Protein AF-A0A9D6QKU5-F1 (afdb_monomer_lite)

Radius of gyration: 29.37 Å; chains: 1; bounding box: 68×43×79 Å

Secondary structure (DSSP, 8-state):
-TTSGGGTTTTTSS---S------EEEEEEEEEEEEPPS--TTTT--EEEEEEEE-HHHHHHTT--HHHHHHHHPPTTSEE-SSS-SEEEEEEE---EEEEEEEEEEEEEEEETTEEEEEEEEEEEEEEE--EEEEEEETTT--EEEEEEES-TTS-EEEE---BSSHHHHHHTTSS-HHHHHHHHHHHHHHHHHHHHHHHHHHHS-EEEEEEEEEEEE-TTT-GGGHHHHHHHHHHHHHHHH--TTS-HHHHHHHHHHHHHHHHHHTT--

Sequence (271 aa):
MKKIIYCLAIVGLSFGKGYSQKIDLDKETWTHSYVSIPKSKDLSSLKTYSITMFANTDNLNRIGLSSDKIEAAFKLDGFVYSAGMADILIEVTIENLRKISEEVRTQESTVYEGGKNVTKKIYIPATSYAIPSTIKITKALTKEVIVNSKIGGDQNPVVIGSGEFSTYDAASAQFKGSSDKRLESFKEKYFTMLTNELNGFKEKYDFTITKESDIFWHVDLKKSPEFAEFNEKLTAAKEIFANQKASDDVKSTREKLAPTMQYLRENADKQ

Foldseek 3Di:
DVPPVVVVPPQQDDDDPDDPDPFDKDKDKAKFKAWDAFQDCPCVVFAEEEEDEAEDPVQCVLLVHDPVNVCVLLDFARHHYDNPDGQKYKYKYKAHKDWDDWDWDWDWDFDDDPNDTDTAIKIWTKTWMAIWMWIWMAGPPVRDTPDTDIPRHPVHTDMDTDDIDRDPVVNVCVVPPCPVVSSNVRSVVVVVVVSVSVVVVNNRHGTDIDMDMDIDIDTDCVSPVVCVVVNVLVVQLSVLRVPDDNPDDVVVSCVSNVVSVVVCVVCSVVD

pLDDT: mean 82.52, std 15.34, range [25.33, 96.5]

Structure (mmCIF, N/CA/C/O backbone):
data_AF-A0A9D6QKU5-F1
#
_entry.id   AF-A0A9D6QKU5-F1
#
loop_
_atom_site.group_PDB
_atom_site.id
_atom_site.type_symbol
_atom_site.label_atom_id
_atom_site.label_alt_id
_atom_site.label_comp_id
_atom_site.label_asym_id
_atom_site.label_entity_id
_atom_site.label_seq_id
_atom_site.pdbx_PDB_ins_code
_atom_site.Cartn_x
_atom_site.Cartn_y
_atom_site.Cartn_z
_atom_site.occupancy
_atom_site.B_iso_or_equiv
_atom_site.auth_seq_id
_atom_site.auth_comp_id
_atom_site.auth_asym_id
_atom_site.auth_atom_id
_atom_site.pdbx_PDB_model_num
ATOM 1 N N . MET A 1 1 ? -13.105 12.587 19.486 1.00 35.25 1 MET A N 1
ATOM 2 C CA . MET A 1 1 ? -13.118 12.634 20.965 1.00 35.25 1 MET A CA 1
ATOM 3 C C . MET A 1 1 ? -11.717 12.949 21.505 1.00 35.25 1 MET A C 1
ATOM 5 O O . MET A 1 1 ? -11.207 12.236 22.349 1.00 35.25 1 MET A O 1
ATOM 9 N N . LYS A 1 2 ? -11.085 14.037 21.037 1.00 25.33 2 LYS A N 1
ATOM 10 C CA . LYS A 1 2 ? -9.693 14.402 21.383 1.00 25.33 2 LYS A CA 1
ATOM 11 C C . LYS A 1 2 ? -9.544 15.165 22.715 1.00 25.33 2 LYS A C 1
ATOM 13 O O . LYS A 1 2 ? -8.513 15.773 22.953 1.00 25.33 2 LYS A O 1
ATOM 18 N N . LYS A 1 3 ? -10.581 15.213 23.559 1.00 29.27 3 LYS A N 1
ATOM 19 C CA . LYS A 1 3 ? -10.608 16.128 24.718 1.00 29.27 3 LYS A CA 1
ATOM 20 C C . LYS A 1 3 ? -11.119 15.538 26.035 1.00 29.27 3 LYS A C 1
ATOM 22 O O . LYS A 1 3 ? -11.197 16.275 27.002 1.00 29.27 3 LYS A O 1
ATOM 27 N N . ILE A 1 4 ? -11.448 14.243 26.102 1.00 35.56 4 ILE A N 1
ATOM 28 C CA . ILE A 1 4 ? -11.956 13.656 27.361 1.00 35.56 4 ILE A CA 1
ATOM 29 C C . ILE A 1 4 ? -10.818 13.102 28.238 1.00 35.56 4 ILE A C 1
ATOM 31 O O . ILE A 1 4 ? -10.948 13.102 29.455 1.00 35.56 4 ILE A O 1
ATOM 35 N N . ILE A 1 5 ? -9.669 12.730 27.660 1.00 39.47 5 ILE A N 1
ATOM 36 C CA . ILE A 1 5 ? -8.518 12.218 28.432 1.00 39.47 5 ILE A CA 1
ATOM 37 C C . ILE A 1 5 ? -7.718 13.361 29.090 1.00 39.47 5 ILE A C 1
ATOM 39 O O . ILE A 1 5 ? -7.219 13.208 30.199 1.00 39.47 5 ILE A O 1
ATOM 43 N N . TYR A 1 6 ? -7.704 14.557 28.490 1.00 31.98 6 TYR A N 1
ATOM 44 C CA . TYR A 1 6 ? -6.972 15.718 29.021 1.00 31.98 6 TYR A CA 1
ATOM 45 C C . TYR A 1 6 ? -7.521 16.295 30.338 1.00 31.98 6 TYR A C 1
ATOM 47 O O . TYR A 1 6 ? -6.838 17.086 30.982 1.00 31.98 6 TYR A O 1
ATOM 55 N N . CYS A 1 7 ? -8.723 15.908 30.773 1.00 31.56 7 CYS A N 1
ATOM 56 C CA . CYS A 1 7 ? -9.284 16.397 32.036 1.00 31.56 7 CYS A CA 1
ATOM 57 C C . CYS A 1 7 ? -8.850 15.583 33.266 1.00 31.56 7 CYS A C 1
ATOM 59 O O . CYS A 1 7 ? -9.074 16.042 34.381 1.00 31.56 7 CYS A O 1
ATOM 61 N N . LEU A 1 8 ? -8.210 14.420 33.097 1.00 37.19 8 LEU A N 1
ATOM 62 C CA . LEU A 1 8 ? -7.811 13.556 34.219 1.00 37.19 8 LEU A CA 1
ATOM 63 C C . LEU A 1 8 ? -6.463 13.933 34.858 1.00 37.19 8 LEU A C 1
ATOM 65 O O . LEU A 1 8 ? -6.165 13.447 35.941 1.00 37.19 8 LEU A O 1
ATOM 69 N N . ALA A 1 9 ? -5.681 14.828 34.244 1.00 39.69 9 ALA A N 1
ATOM 70 C CA . ALA A 1 9 ? -4.350 15.203 34.739 1.00 39.69 9 ALA A CA 1
ATOM 71 C C . ALA A 1 9 ? -4.254 16.613 35.362 1.00 39.69 9 ALA A C 1
ATOM 73 O O . ALA A 1 9 ? -3.185 16.974 35.840 1.00 39.69 9 ALA A O 1
ATOM 74 N N . ILE A 1 10 ? -5.316 17.437 35.341 1.00 37.50 10 ILE A N 1
ATOM 75 C CA . ILE A 1 10 ? -5.204 18.869 35.718 1.00 37.50 10 ILE A CA 1
ATOM 76 C C . ILE A 1 10 ? -6.260 19.356 36.736 1.00 37.50 10 ILE A C 1
ATOM 78 O O . ILE A 1 10 ? -6.093 20.426 37.309 1.00 37.50 10 ILE A O 1
ATOM 82 N N . VAL A 1 11 ? -7.318 18.601 37.052 1.00 38.66 11 VAL A N 1
ATOM 83 C CA . VAL A 1 11 ? -8.439 19.155 37.856 1.00 38.66 11 VAL A CA 1
ATOM 84 C C . VAL A 1 11 ? -8.263 19.038 39.386 1.00 38.66 11 VAL A C 1
ATOM 86 O O . VAL A 1 11 ? -9.053 19.606 40.124 1.00 38.66 11 VAL A O 1
ATOM 89 N N . GLY A 1 12 ? -7.209 18.397 39.899 1.00 42.69 12 GLY A N 1
ATOM 90 C CA . GLY A 1 12 ? -7.068 18.136 41.344 1.00 42.69 12 GLY A CA 1
ATOM 91 C C . GLY A 1 12 ? -6.100 19.022 42.138 1.00 42.69 12 GLY A C 1
ATOM 92 O O . GLY A 1 12 ? -5.708 18.613 43.219 1.00 42.69 12 GLY A O 1
ATOM 93 N N . LEU A 1 13 ? -5.616 20.160 41.623 1.00 43.25 13 LEU A N 1
ATOM 94 C CA . LEU A 1 13 ? -4.546 20.918 42.308 1.00 43.25 13 LEU A CA 1
ATOM 95 C C . LEU A 1 13 ? -4.794 22.423 42.375 1.00 43.25 13 LEU A C 1
ATOM 97 O O . LEU A 1 13 ? -3.900 23.243 42.157 1.00 43.25 13 LEU A O 1
ATOM 101 N N . SER A 1 14 ? -6.018 22.832 42.678 1.00 41.81 14 SER A N 1
ATOM 102 C CA . SER A 1 14 ? -6.256 24.219 43.055 1.00 41.81 14 SER A CA 1
ATOM 103 C C . SER A 1 14 ? -7.318 24.291 44.140 1.00 41.81 14 SER A C 1
ATOM 105 O O . SER A 1 14 ? -8.466 23.946 43.897 1.00 41.81 14 SER A O 1
ATOM 107 N N . PHE A 1 15 ? -6.898 24.839 45.284 1.00 47.31 15 PHE A N 1
ATOM 108 C CA . PHE A 1 15 ? -7.699 25.418 46.369 1.00 47.31 15 PHE A CA 1
ATOM 109 C C . PHE A 1 15 ? -7.944 24.572 47.629 1.00 47.31 15 PHE A C 1
ATOM 111 O O . PHE A 1 15 ? -9.055 24.153 47.917 1.00 47.31 15 PHE A O 1
ATOM 118 N N . GLY A 1 16 ? -6.929 24.566 48.498 1.00 36.22 16 GLY A N 1
ATOM 119 C CA . GLY A 1 16 ? -7.089 24.458 49.948 1.00 36.22 16 GLY A CA 1
ATOM 120 C C . GLY A 1 16 ? -5.926 25.158 50.655 1.00 36.22 16 GLY A C 1
ATOM 121 O O . GLY A 1 16 ? -4.770 24.801 50.451 1.00 36.22 16 GLY A O 1
ATOM 122 N N . LYS A 1 17 ? -6.187 26.196 51.464 1.00 39.84 17 LYS A N 1
ATOM 123 C CA . LYS A 1 17 ? -5.175 26.757 52.380 1.00 39.84 17 LYS A CA 1
ATOM 124 C C . LYS A 1 17 ? -4.963 25.762 53.528 1.00 39.84 17 LYS A C 1
ATOM 126 O O . LYS A 1 17 ? -5.548 25.913 54.593 1.00 39.84 17 LYS A O 1
ATOM 131 N N . GLY A 1 18 ? -4.142 24.749 53.298 1.00 39.50 18 GLY A N 1
ATOM 132 C CA . GLY A 1 18 ? -3.707 23.768 54.286 1.00 39.50 18 GLY A CA 1
ATOM 133 C C . GLY A 1 18 ? -2.242 23.443 54.033 1.00 39.50 18 GLY A C 1
ATOM 134 O O . GLY A 1 18 ? -1.793 23.521 52.896 1.00 39.50 18 GLY A O 1
ATOM 135 N N . TYR A 1 19 ? -1.485 23.205 55.103 1.00 39.59 19 TYR A N 1
ATOM 136 C CA . TYR A 1 19 ? -0.057 22.874 55.131 1.00 39.59 19 TYR A CA 1
ATOM 137 C C . TYR A 1 19 ? 0.514 22.370 53.796 1.00 39.59 19 TYR A C 1
ATOM 139 O O . TYR A 1 19 ? 0.213 21.263 53.366 1.00 39.59 19 TYR A O 1
ATOM 147 N N . SER A 1 20 ? 1.384 23.176 53.177 1.00 40.56 20 SER A N 1
ATOM 148 C CA . SER A 1 20 ? 2.178 22.788 52.007 1.00 40.56 20 SER A CA 1
ATOM 149 C C . SER A 1 20 ? 3.191 21.712 52.411 1.00 40.56 20 SER A C 1
ATOM 151 O O . SER A 1 20 ? 4.385 21.986 52.554 1.00 40.56 20 SER A O 1
ATOM 153 N N . GLN A 1 21 ? 2.728 20.483 52.625 1.00 54.59 21 GLN A N 1
ATOM 154 C CA . GLN A 1 21 ? 3.601 19.323 52.600 1.00 54.59 21 GLN A CA 1
ATOM 155 C C . GLN A 1 21 ? 4.089 19.172 51.162 1.00 54.59 21 GLN A C 1
ATOM 157 O O . GLN A 1 21 ? 3.310 19.159 50.212 1.00 54.59 21 GLN A O 1
ATOM 162 N N . LYS A 1 22 ? 5.411 19.158 50.994 1.00 58.72 22 LYS A N 1
ATOM 163 C CA . LYS A 1 22 ? 6.056 18.966 49.700 1.00 58.72 22 LYS A CA 1
ATOM 164 C C . LYS A 1 22 ? 5.815 17.514 49.281 1.00 58.72 22 LYS A C 1
ATOM 166 O O . LYS A 1 22 ? 6.615 16.650 49.623 1.00 58.72 22 LYS A O 1
ATOM 171 N N . ILE A 1 23 ? 4.692 17.261 48.611 1.00 63.06 23 ILE A N 1
ATOM 172 C CA . ILE A 1 23 ? 4.384 15.959 48.021 1.00 63.06 23 ILE A CA 1
ATOM 173 C C . ILE A 1 23 ? 5.420 15.724 46.924 1.00 63.06 23 ILE A C 1
ATOM 175 O O . ILE A 1 23 ? 5.525 16.508 45.977 1.00 63.06 23 ILE A O 1
ATOM 179 N N . ASP A 1 24 ? 6.237 14.692 47.108 1.00 72.50 24 ASP A N 1
ATOM 180 C CA . ASP A 1 24 ? 7.197 14.261 46.100 1.00 72.50 24 ASP A CA 1
ATOM 181 C C . ASP A 1 24 ? 6.467 13.362 45.104 1.00 72.50 24 ASP A C 1
ATOM 183 O O . ASP A 1 24 ? 5.716 12.466 45.503 1.00 72.50 24 ASP A O 1
ATOM 187 N N . LEU A 1 25 ? 6.642 13.653 43.817 1.00 76.38 25 LEU A N 1
ATOM 188 C CA . LEU A 1 25 ? 5.961 12.951 42.739 1.00 76.38 25 LEU A CA 1
ATOM 189 C C . LEU A 1 25 ? 6.986 12.212 41.890 1.00 76.38 25 LEU A C 1
ATOM 19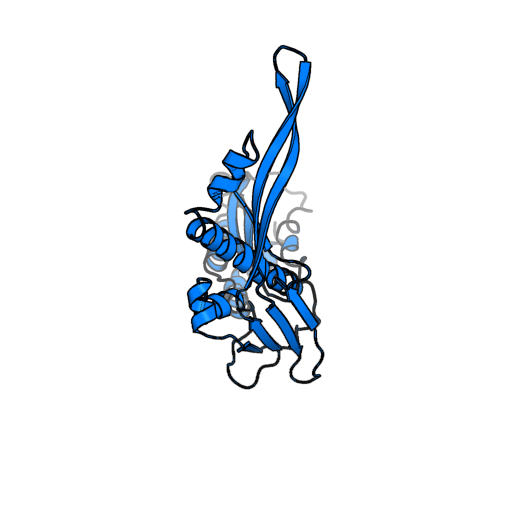1 O O . LEU A 1 25 ? 7.836 12.832 41.244 1.00 76.38 25 LEU A O 1
ATOM 195 N N . ASP A 1 26 ? 6.844 10.896 41.830 1.00 78.12 26 ASP A N 1
ATOM 196 C CA . ASP A 1 26 ? 7.663 10.051 40.977 1.00 78.12 26 ASP A CA 1
ATOM 197 C C . ASP A 1 26 ? 7.045 9.950 39.582 1.00 78.12 26 ASP A C 1
ATOM 199 O O . ASP A 1 26 ? 5.854 9.670 39.411 1.00 78.12 26 ASP A O 1
ATOM 203 N N . LYS A 1 27 ? 7.874 10.189 38.561 1.00 78.75 27 LYS A N 1
ATOM 204 C CA . LYS A 1 27 ? 7.482 10.038 37.156 1.00 78.75 27 LYS A CA 1
ATOM 205 C C . LYS A 1 27 ? 7.535 8.575 36.761 1.00 78.75 27 LYS A C 1
ATOM 207 O O . LYS A 1 27 ? 8.589 7.949 36.835 1.00 78.75 27 LYS A O 1
ATOM 212 N N . GLU A 1 28 ? 6.450 8.084 36.187 1.00 77.50 28 GLU A N 1
ATOM 213 C CA . GLU A 1 28 ? 6.405 6.772 35.560 1.00 77.50 28 GLU A CA 1
ATOM 214 C C . GLU A 1 28 ? 5.827 6.894 34.149 1.00 77.50 28 GLU A C 1
ATOM 216 O O . GLU A 1 28 ? 4.808 7.550 33.934 1.00 77.50 28 GLU A O 1
ATOM 221 N N . THR A 1 29 ? 6.476 6.270 33.166 1.00 78.44 29 THR A N 1
ATOM 222 C CA . THR A 1 29 ? 5.977 6.265 31.783 1.00 78.44 29 THR A CA 1
ATOM 223 C C . THR A 1 29 ? 5.024 5.096 31.582 1.00 78.44 29 THR A C 1
ATOM 225 O O . THR A 1 29 ? 5.329 3.969 31.961 1.00 78.44 29 THR A O 1
ATOM 228 N N . TRP A 1 30 ? 3.893 5.348 30.937 1.00 77.88 30 TRP A N 1
ATOM 229 C CA . TRP A 1 30 ? 2.890 4.347 30.618 1.00 77.88 30 TRP A CA 1
ATOM 230 C C . TRP A 1 30 ? 2.557 4.390 29.130 1.00 77.88 30 TRP A C 1
ATOM 232 O O . TRP A 1 30 ? 2.239 5.444 28.589 1.00 77.88 30 TRP A O 1
ATOM 242 N N . THR A 1 31 ? 2.627 3.239 28.462 1.00 78.94 31 THR A N 1
ATOM 243 C CA . THR A 1 31 ? 2.311 3.121 27.032 1.00 78.94 31 THR A CA 1
ATOM 244 C C . THR A 1 31 ? 0.954 2.471 26.845 1.00 78.94 31 THR A C 1
ATOM 246 O O . THR A 1 31 ? 0.686 1.413 27.412 1.00 78.94 31 THR A O 1
ATOM 249 N N . HIS A 1 32 ? 0.119 3.077 26.010 1.00 73.75 32 HIS A N 1
ATOM 250 C CA . HIS A 1 32 ? -1.243 2.638 25.756 1.00 73.75 32 HIS A CA 1
ATOM 251 C C . HIS A 1 32 ? -1.569 2.646 24.269 1.00 73.75 32 HIS A C 1
ATOM 253 O O . HIS A 1 32 ? -0.870 3.262 23.466 1.00 73.75 32 HIS A O 1
ATOM 259 N N . SER A 1 33 ? -2.607 1.900 23.887 1.00 75.00 33 SER A N 1
ATOM 260 C CA . SER A 1 33 ? -3.072 1.818 22.501 1.00 75.00 33 SER A CA 1
ATOM 261 C C . SER A 1 33 ? -4.542 2.207 22.413 1.00 75.00 33 SER A C 1
ATOM 263 O O . SER A 1 33 ? -5.351 1.728 23.203 1.00 75.00 33 SER A O 1
ATOM 265 N N . TYR A 1 34 ? -4.903 3.031 21.436 1.00 75.00 34 TYR A N 1
ATOM 266 C CA . TYR A 1 34 ? -6.290 3.408 21.176 1.00 75.00 34 TYR A CA 1
ATOM 267 C C . TYR A 1 34 ? -6.586 3.424 19.677 1.00 75.00 34 TYR A C 1
ATOM 269 O O . TYR A 1 34 ? -5.681 3.480 18.848 1.00 75.00 34 TYR A O 1
ATOM 277 N N . VAL A 1 35 ? -7.870 3.372 19.320 1.00 78.75 35 VAL A N 1
ATOM 278 C CA . VAL A 1 35 ? -8.310 3.514 17.928 1.00 78.75 35 VAL A CA 1
ATOM 279 C C . VAL A 1 35 ? -8.549 4.987 17.626 1.00 78.75 35 VAL A C 1
ATOM 281 O O . VAL A 1 35 ? -9.450 5.616 18.188 1.00 78.75 35 VAL A O 1
ATOM 284 N N . SER A 1 36 ? -7.751 5.546 16.725 1.00 77.94 36 SER A N 1
ATOM 285 C CA . SER A 1 36 ? -8.027 6.837 16.120 1.00 77.94 36 SER A CA 1
ATOM 286 C C . SER A 1 36 ? -9.181 6.698 15.134 1.00 77.94 36 SER A C 1
ATOM 288 O O . SER A 1 36 ? -9.205 5.822 14.271 1.00 77.94 36 SER A O 1
ATOM 290 N N . ILE A 1 37 ? -10.140 7.611 15.258 1.00 79.88 37 ILE A N 1
ATOM 291 C CA . ILE A 1 37 ? -11.240 7.723 14.306 1.00 79.88 37 ILE A CA 1
ATOM 292 C C . ILE A 1 37 ? -10.736 8.273 12.962 1.00 79.88 37 ILE A C 1
ATOM 294 O O . ILE A 1 37 ? -9.818 9.103 12.957 1.00 79.88 37 ILE A O 1
ATOM 298 N N . PRO A 1 38 ? -11.370 7.880 11.848 1.00 85.50 38 PRO A N 1
ATOM 299 C CA . PRO A 1 38 ? -11.046 8.401 10.529 1.00 85.50 38 PRO A CA 1
ATOM 300 C C . PRO A 1 38 ? -11.094 9.933 10.458 1.00 85.50 38 PRO A C 1
ATOM 302 O O . PRO A 1 38 ? -11.904 10.581 11.135 1.00 85.50 38 PRO A O 1
ATOM 305 N N . LYS A 1 39 ? -10.248 10.529 9.605 1.00 86.75 39 LYS A N 1
ATOM 306 C CA . LYS A 1 39 ? -10.231 11.987 9.377 1.00 86.75 39 LYS A CA 1
ATOM 307 C C . LYS A 1 39 ? -11.543 12.469 8.751 1.00 86.75 39 LYS A C 1
ATOM 309 O O . LYS A 1 39 ? -11.993 13.570 9.065 1.00 86.75 39 LYS A O 1
ATOM 314 N N . SER A 1 40 ? -12.154 11.654 7.888 1.00 85.31 40 SER A N 1
ATOM 315 C CA . SER A 1 40 ? -13.475 11.915 7.314 1.00 85.31 40 SER A CA 1
ATOM 316 C C . SER A 1 40 ? -14.555 11.021 7.919 1.00 85.31 40 SER A C 1
ATOM 318 O O . SER A 1 40 ? -14.345 9.840 8.172 1.00 85.31 40 SER A O 1
ATOM 320 N N . LYS A 1 41 ? -15.755 11.582 8.090 1.00 84.06 41 LYS A N 1
ATOM 321 C CA . LYS A 1 41 ? -16.942 10.851 8.549 1.00 84.06 41 LYS A CA 1
ATOM 322 C C . LYS A 1 41 ? -17.797 10.294 7.411 1.00 84.06 41 LYS A C 1
ATOM 324 O O . LYS A 1 41 ? -18.788 9.628 7.700 1.00 84.06 41 LYS A O 1
ATOM 329 N N . ASP A 1 42 ? -17.430 10.524 6.152 1.00 84.81 42 ASP A N 1
ATOM 330 C CA . ASP A 1 42 ? -18.282 10.207 4.993 1.00 84.81 42 ASP A CA 1
ATOM 331 C C . ASP A 1 42 ? -18.626 8.713 4.880 1.00 84.81 42 ASP A C 1
ATOM 333 O O . ASP A 1 42 ? -19.652 8.363 4.301 1.00 84.81 42 ASP A O 1
ATOM 337 N N . LEU A 1 43 ? -17.780 7.837 5.440 1.00 86.31 43 LEU A N 1
ATOM 338 C CA . LEU A 1 43 ? -17.969 6.380 5.446 1.00 86.31 43 LEU A CA 1
ATOM 339 C C . LEU A 1 43 ? -18.356 5.824 6.823 1.00 86.31 43 LEU A C 1
ATOM 341 O O . LEU A 1 43 ? -18.453 4.616 6.985 1.00 86.31 43 LEU A O 1
ATOM 345 N N . SER A 1 44 ? -18.595 6.682 7.819 1.00 79.62 44 SER A N 1
ATOM 346 C CA . SER A 1 44 ? -18.805 6.254 9.214 1.00 79.62 44 SER A CA 1
ATOM 347 C C . SER A 1 44 ? -20.082 5.440 9.453 1.00 79.62 44 SER A C 1
ATOM 349 O O . SER A 1 44 ? -20.180 4.747 10.464 1.00 79.62 44 SER A O 1
ATOM 351 N N . SER A 1 45 ? -21.062 5.516 8.548 1.00 86.06 45 SER A N 1
ATOM 352 C CA . SER A 1 45 ? -22.275 4.690 8.582 1.00 86.06 45 SER A CA 1
ATOM 353 C C . SER A 1 45 ? -22.091 3.312 7.940 1.00 86.06 45 SER A C 1
ATOM 355 O O . SER A 1 45 ? -22.940 2.441 8.130 1.00 86.06 45 SER A O 1
ATOM 357 N N . LEU A 1 46 ? -21.007 3.118 7.187 1.00 90.94 46 LEU A N 1
ATOM 358 C CA . LEU A 1 46 ? -20.698 1.887 6.473 1.00 90.94 46 LEU A CA 1
ATOM 359 C C . LEU A 1 46 ? -19.877 0.974 7.383 1.00 90.94 46 LEU A C 1
ATOM 361 O O . LEU A 1 46 ? -19.058 1.445 8.169 1.00 90.94 46 LEU A O 1
ATOM 365 N N . LYS A 1 47 ? -20.103 -0.336 7.296 1.00 89.94 47 LYS A N 1
ATOM 366 C CA . LYS A 1 47 ? -19.489 -1.310 8.212 1.00 89.94 47 LYS A CA 1
ATOM 367 C C . LYS A 1 47 ? -18.702 -2.382 7.492 1.00 89.94 47 LYS A C 1
ATOM 369 O O . LYS A 1 47 ? -17.774 -2.941 8.068 1.00 89.94 47 LYS A O 1
ATOM 374 N N . THR A 1 48 ? -19.097 -2.697 6.267 1.00 94.38 48 THR A N 1
ATOM 375 C CA . THR A 1 48 ? -18.583 -3.850 5.536 1.00 94.38 48 THR A CA 1
ATOM 376 C C . THR A 1 48 ? -17.874 -3.441 4.258 1.00 94.38 48 THR A C 1
ATOM 378 O O . THR A 1 48 ? -18.244 -2.458 3.616 1.00 94.38 48 THR A O 1
ATOM 381 N N . TYR A 1 49 ? -16.864 -4.212 3.869 1.00 95.25 49 TYR A N 1
ATOM 382 C CA . TYR A 1 49 ? -16.187 -4.034 2.591 1.00 95.25 49 TYR A CA 1
ATOM 383 C C . TYR A 1 49 ? -15.934 -5.374 1.902 1.00 95.25 49 TYR A C 1
ATOM 385 O O . TYR A 1 49 ? -15.798 -6.405 2.562 1.00 95.25 49 TYR A O 1
ATOM 393 N N . SER A 1 50 ? -15.856 -5.342 0.577 1.00 95.69 50 SER A N 1
ATOM 394 C CA . SER A 1 50 ? -15.445 -6.470 -0.252 1.00 95.69 50 SER A CA 1
ATOM 395 C C . SER A 1 50 ? -14.312 -6.050 -1.181 1.00 95.69 50 SER A C 1
ATOM 397 O O . SER A 1 50 ? -14.180 -4.875 -1.535 1.00 95.69 50 SER A O 1
ATOM 399 N N . ILE A 1 51 ? -13.485 -7.018 -1.570 1.00 94.81 51 ILE A N 1
ATOM 400 C CA . ILE A 1 51 ? -12.413 -6.828 -2.547 1.00 94.81 51 ILE A CA 1
ATOM 401 C C . ILE A 1 51 ? -12.706 -7.751 -3.721 1.00 94.81 51 ILE A C 1
ATOM 403 O O . ILE A 1 51 ? -12.912 -8.947 -3.539 1.00 94.81 51 ILE A O 1
ATOM 407 N N . THR A 1 52 ? -12.735 -7.191 -4.924 1.00 93.75 52 THR A N 1
ATOM 408 C CA . THR A 1 52 ? -12.819 -7.935 -6.180 1.00 93.75 52 THR A CA 1
ATOM 409 C C . THR A 1 52 ? -11.583 -7.629 -7.003 1.00 93.75 52 THR A C 1
ATOM 411 O O . THR A 1 52 ? -11.276 -6.465 -7.268 1.00 93.75 52 THR A O 1
ATOM 414 N N . MET A 1 53 ? -10.872 -8.674 -7.413 1.00 92.94 53 MET A N 1
ATOM 415 C CA . MET A 1 53 ? -9.663 -8.544 -8.212 1.00 92.94 53 MET A CA 1
ATOM 416 C C . MET A 1 53 ? -9.894 -9.046 -9.637 1.00 92.94 53 MET A C 1
ATOM 418 O O . MET A 1 53 ? -10.349 -10.168 -9.847 1.00 92.94 53 MET A O 1
ATOM 422 N N . PHE A 1 54 ? -9.515 -8.225 -10.611 1.00 94.31 54 PHE A N 1
ATOM 423 C CA . PHE A 1 54 ? -9.519 -8.551 -12.031 1.00 94.31 54 PHE A CA 1
ATOM 424 C C . PHE A 1 54 ? -8.077 -8.586 -12.529 1.00 94.31 54 PHE A C 1
ATOM 426 O O . PHE A 1 54 ? -7.487 -7.553 -12.841 1.00 94.31 54 PHE A O 1
ATOM 433 N N . ALA A 1 55 ? -7.490 -9.778 -12.567 1.00 92.88 55 ALA A N 1
ATOM 434 C CA . ALA A 1 55 ? -6.114 -9.968 -13.001 1.00 92.88 55 ALA A CA 1
ATOM 435 C C . ALA A 1 55 ? -5.917 -11.356 -13.617 1.00 92.88 55 ALA A C 1
ATOM 437 O O . ALA A 1 55 ? -6.563 -12.326 -13.222 1.00 92.88 55 ALA A O 1
ATOM 438 N N . ASN A 1 56 ? -4.993 -11.456 -14.570 1.00 92.50 56 ASN A N 1
ATOM 439 C CA . ASN A 1 56 ? -4.540 -12.743 -15.087 1.00 92.50 56 ASN A CA 1
ATOM 440 C C . ASN A 1 56 ? -3.555 -13.389 -14.089 1.00 92.50 56 ASN A C 1
ATOM 442 O O . ASN A 1 56 ? -2.561 -12.766 -13.714 1.00 92.50 56 ASN A O 1
ATOM 446 N N . THR A 1 57 ? -3.813 -14.632 -13.671 1.00 88.88 57 THR A N 1
ATOM 447 C CA . THR A 1 57 ? -3.003 -15.339 -12.661 1.00 88.88 57 THR A CA 1
ATOM 448 C C . THR A 1 57 ? -1.546 -15.531 -13.086 1.00 88.88 57 THR A C 1
ATOM 450 O O . THR A 1 57 ? -0.645 -15.314 -12.277 1.00 88.88 57 THR A O 1
ATOM 453 N N . ASP A 1 58 ? -1.284 -15.861 -14.353 1.00 89.25 58 ASP A N 1
ATOM 454 C CA . ASP A 1 58 ? 0.088 -16.008 -14.858 1.00 89.25 58 ASP A CA 1
ATOM 455 C C . ASP A 1 58 ? 0.836 -14.676 -14.803 1.00 89.25 58 ASP A C 1
ATOM 457 O O . ASP A 1 58 ? 2.012 -14.621 -14.441 1.00 89.25 58 ASP A O 1
ATOM 461 N N . ASN A 1 59 ? 0.145 -13.579 -15.112 1.00 89.31 59 ASN A N 1
ATOM 462 C CA . ASN A 1 59 ? 0.705 -12.245 -14.984 1.00 89.31 59 ASN A CA 1
ATOM 463 C C . ASN A 1 59 ? 1.026 -11.894 -13.526 1.00 89.31 59 ASN A C 1
ATOM 465 O O . ASN A 1 59 ? 2.130 -11.422 -13.271 1.00 89.31 59 ASN A O 1
ATOM 469 N N . LEU A 1 60 ? 0.121 -12.176 -12.579 1.00 89.62 60 LEU A N 1
ATOM 470 C CA . LEU A 1 60 ? 0.365 -11.973 -11.144 1.00 89.62 60 LEU A CA 1
ATOM 471 C C . LEU A 1 60 ? 1.617 -12.726 -10.674 1.00 89.62 60 LEU A C 1
ATOM 473 O O . LEU A 1 60 ? 2.506 -12.129 -10.062 1.00 89.62 60 LEU A O 1
ATOM 477 N N . ASN A 1 61 ? 1.741 -13.999 -11.057 1.00 88.56 61 ASN A N 1
ATOM 478 C CA . ASN A 1 61 ? 2.908 -14.820 -10.743 1.00 88.56 61 ASN A CA 1
ATOM 479 C C . ASN A 1 61 ? 4.197 -14.215 -11.323 1.00 88.56 61 ASN A C 1
ATOM 481 O O . ASN A 1 61 ? 5.204 -14.097 -10.621 1.00 88.56 61 ASN A O 1
ATOM 485 N N . ARG A 1 62 ? 4.164 -13.753 -12.582 1.00 86.94 62 ARG A N 1
ATOM 486 C CA . ARG A 1 62 ? 5.313 -13.099 -13.236 1.00 86.94 62 ARG A CA 1
ATOM 487 C C . ARG A 1 62 ? 5.772 -11.840 -12.512 1.00 86.94 62 ARG A C 1
ATOM 489 O O . ARG A 1 62 ? 6.966 -11.549 -12.540 1.00 86.94 62 ARG A O 1
ATOM 496 N N . ILE A 1 63 ? 4.862 -11.111 -11.867 1.00 89.25 63 ILE A N 1
ATOM 497 C CA . ILE A 1 63 ? 5.152 -9.863 -11.145 1.00 89.25 63 ILE A CA 1
ATOM 498 C C . ILE A 1 63 ? 5.295 -10.071 -9.629 1.00 89.25 63 ILE A C 1
ATOM 500 O O . ILE A 1 63 ? 5.386 -9.101 -8.882 1.00 89.25 63 ILE A O 1
ATOM 504 N N . GLY A 1 64 ? 5.357 -11.324 -9.161 1.00 87.25 64 GLY A N 1
ATOM 505 C CA . GLY A 1 64 ? 5.558 -11.646 -7.743 1.00 87.25 64 GLY A CA 1
ATOM 506 C C . GLY A 1 64 ? 4.407 -11.193 -6.838 1.00 87.25 64 GLY A C 1
ATOM 507 O O . GLY A 1 64 ? 4.629 -10.839 -5.672 1.00 87.25 64 GLY A O 1
ATOM 508 N N . LEU A 1 65 ? 3.188 -11.159 -7.380 1.00 89.50 65 LEU A N 1
ATOM 509 C CA . LEU A 1 65 ? 1.963 -10.888 -6.639 1.00 89.50 65 LEU A CA 1
ATOM 510 C C . LEU A 1 65 ? 1.105 -12.151 -6.551 1.00 89.50 65 LEU A C 1
ATOM 512 O O . LEU A 1 65 ? 1.102 -12.988 -7.446 1.00 89.50 65 LEU A O 1
ATOM 516 N N . SER A 1 66 ? 0.356 -12.257 -5.461 1.00 89.19 66 SER A N 1
ATOM 517 C CA . SER A 1 66 ? -0.703 -13.245 -5.264 1.00 89.19 66 SER A CA 1
ATOM 518 C C . SER A 1 66 ? -1.984 -12.520 -4.862 1.00 89.19 66 SER A C 1
ATOM 520 O O . SER A 1 66 ? -1.915 -11.388 -4.368 1.00 89.19 66 SER A O 1
ATOM 522 N N . SER A 1 67 ? -3.137 -13.170 -5.044 1.00 85.88 67 SER A N 1
ATOM 523 C CA . SER A 1 67 ? -4.422 -12.656 -4.552 1.00 85.88 67 SER A CA 1
ATOM 524 C C . SER A 1 67 ? -4.329 -12.315 -3.066 1.00 85.88 67 SER A C 1
ATOM 526 O O . SER A 1 67 ? -4.603 -11.182 -2.695 1.00 85.88 67 SER A O 1
ATOM 528 N N . ASP A 1 68 ? -3.795 -13.223 -2.245 1.00 89.12 68 ASP A N 1
ATOM 529 C CA . ASP A 1 68 ? -3.653 -13.037 -0.796 1.00 89.12 68 ASP A CA 1
ATOM 530 C C . ASP A 1 68 ? -2.806 -11.813 -0.430 1.00 89.12 68 ASP A C 1
ATOM 532 O O . ASP A 1 68 ? -3.136 -11.067 0.490 1.00 89.12 68 ASP A O 1
ATOM 536 N N . LYS A 1 69 ? -1.705 -11.573 -1.157 1.00 90.38 69 LYS A N 1
ATOM 537 C CA . LYS A 1 69 ? -0.833 -10.414 -0.916 1.00 90.38 69 LYS A CA 1
ATOM 538 C C . LYS A 1 69 ? -1.555 -9.107 -1.236 1.00 90.38 69 LYS A C 1
ATOM 540 O O . LYS A 1 69 ? -1.360 -8.115 -0.534 1.00 90.38 69 LYS A O 1
ATOM 545 N N . ILE A 1 70 ? -2.374 -9.103 -2.286 1.00 87.38 70 ILE A N 1
ATOM 546 C CA . ILE A 1 70 ? -3.194 -7.951 -2.662 1.00 87.38 70 ILE A CA 1
ATOM 547 C C . ILE A 1 70 ? -4.322 -7.778 -1.643 1.00 87.38 70 ILE A C 1
ATOM 549 O O . ILE A 1 70 ? -4.458 -6.701 -1.084 1.00 87.38 70 ILE A O 1
ATOM 553 N N . GLU A 1 71 ? -5.070 -8.820 -1.303 1.00 89.69 71 GLU A N 1
ATOM 554 C CA . GLU A 1 71 ? -6.137 -8.745 -0.301 1.00 89.69 71 GLU A CA 1
ATOM 555 C C . GLU A 1 71 ? -5.625 -8.249 1.056 1.00 89.69 71 GLU A C 1
ATOM 557 O O . GLU A 1 71 ? -6.215 -7.344 1.649 1.00 89.69 71 GLU A O 1
ATOM 562 N N . ALA A 1 72 ? -4.474 -8.750 1.512 1.00 90.38 72 ALA A N 1
ATOM 563 C CA . ALA A 1 72 ? -3.832 -8.285 2.738 1.00 90.38 72 ALA A CA 1
ATOM 564 C C . ALA A 1 72 ? -3.447 -6.800 2.665 1.00 90.38 72 ALA A C 1
ATOM 566 O O . ALA A 1 72 ? -3.668 -6.055 3.621 1.00 90.38 72 ALA A O 1
ATOM 567 N N . ALA A 1 73 ? -2.907 -6.346 1.530 1.00 90.19 73 ALA A N 1
ATOM 568 C CA . ALA A 1 73 ? -2.588 -4.937 1.324 1.00 90.19 73 ALA A CA 1
ATOM 569 C C . ALA A 1 73 ? -3.849 -4.059 1.261 1.00 90.19 73 ALA A C 1
ATOM 571 O O . ALA A 1 73 ? -3.821 -2.910 1.711 1.00 90.19 73 ALA A O 1
ATOM 572 N N . PHE A 1 74 ? -4.957 -4.604 0.755 1.00 90.88 74 PHE A N 1
ATOM 573 C CA . PHE A 1 74 ? -6.213 -3.891 0.538 1.00 90.88 74 PHE A CA 1
ATOM 574 C C . PHE A 1 74 ? -7.213 -3.970 1.695 1.00 90.88 74 PHE A C 1
ATOM 576 O O . PHE A 1 74 ? -8.264 -3.332 1.649 1.00 90.88 74 PHE A O 1
ATOM 583 N N . LYS A 1 75 ? -6.855 -4.674 2.770 1.00 91.62 75 LYS A N 1
ATOM 584 C CA . LYS A 1 75 ? -7.618 -4.718 4.016 1.00 91.62 75 LYS A CA 1
ATOM 585 C C . LYS A 1 75 ? -7.866 -3.311 4.568 1.00 91.62 75 LYS A C 1
ATOM 587 O O . LYS A 1 75 ? -6.909 -2.560 4.758 1.00 91.62 75 LYS A O 1
ATOM 592 N N . LEU A 1 76 ? -9.127 -2.992 4.858 1.00 89.88 76 LEU A N 1
ATOM 593 C CA . LEU A 1 76 ? -9.520 -1.751 5.527 1.00 89.88 76 LEU A CA 1
ATOM 594 C C . LEU A 1 76 ? -9.680 -1.985 7.029 1.00 89.88 76 LEU A C 1
ATOM 596 O O . LEU A 1 76 ? -10.459 -2.848 7.449 1.00 89.88 76 LEU A O 1
ATOM 600 N N . ASP A 1 77 ? -8.956 -1.221 7.840 1.00 86.62 77 ASP A N 1
ATOM 601 C CA . ASP A 1 77 ? -9.045 -1.338 9.293 1.00 86.62 77 ASP A CA 1
ATOM 602 C C . ASP A 1 77 ? -10.297 -0.635 9.836 1.00 86.62 77 ASP A C 1
ATOM 604 O O . ASP A 1 77 ? -10.649 0.477 9.440 1.00 86.62 77 ASP A O 1
ATOM 608 N N . GLY A 1 78 ? -10.986 -1.312 10.761 1.00 82.12 78 GLY A N 1
ATOM 609 C CA . GLY A 1 78 ? -12.264 -0.876 11.337 1.00 82.12 78 GLY A CA 1
ATOM 610 C C . GLY A 1 78 ? -13.506 -1.209 10.504 1.00 82.12 78 GLY A C 1
ATOM 611 O O . GLY A 1 78 ? -14.619 -0.921 10.940 1.00 82.12 78 GLY A O 1
ATOM 612 N N . PHE A 1 79 ? -13.334 -1.880 9.363 1.00 88.69 79 PHE A N 1
ATOM 613 C CA . PHE A 1 79 ? -14.421 -2.454 8.573 1.00 88.69 79 PHE A CA 1
ATOM 614 C C . PHE A 1 79 ? -14.380 -3.987 8.621 1.00 88.69 79 PHE A C 1
ATOM 616 O O . PHE A 1 79 ? -13.328 -4.607 8.787 1.00 88.69 79 PHE A O 1
ATOM 623 N N . VAL A 1 80 ? -15.540 -4.618 8.459 1.00 90.69 80 VAL A N 1
ATOM 624 C CA . VAL A 1 80 ? -15.680 -6.077 8.416 1.00 90.69 80 VAL A CA 1
ATOM 625 C C . VAL A 1 80 ? -15.621 -6.546 6.966 1.00 90.69 80 VAL A C 1
ATOM 627 O O . VAL A 1 80 ? -16.405 -6.100 6.129 1.00 90.69 80 VAL A O 1
ATOM 630 N N . TYR A 1 81 ? -14.705 -7.462 6.663 1.00 93.25 81 TYR A N 1
ATOM 631 C CA . TYR A 1 81 ? -14.648 -8.077 5.340 1.00 93.25 81 TYR A CA 1
ATOM 632 C C . TYR A 1 81 ? -15.886 -8.954 5.103 1.00 93.25 81 TYR A C 1
ATOM 634 O O . TYR A 1 81 ? -16.241 -9.779 5.946 1.00 93.25 81 TYR A O 1
ATOM 642 N N . SER A 1 82 ? -16.529 -8.785 3.949 1.00 93.81 82 SER A N 1
ATOM 643 C CA . SER A 1 82 ? -17.672 -9.576 3.494 1.00 93.81 82 SER A CA 1
ATOM 644 C C . SER A 1 82 ? -17.499 -9.881 2.010 1.00 93.81 82 SER A C 1
ATOM 646 O O . SER A 1 82 ? -17.541 -8.976 1.184 1.00 93.81 82 SER A O 1
ATOM 648 N N . ALA A 1 83 ? -17.327 -11.155 1.654 1.00 85.00 83 ALA A N 1
ATOM 649 C CA . ALA A 1 83 ? -17.177 -11.575 0.256 1.00 85.00 83 ALA A CA 1
ATOM 650 C C . ALA A 1 83 ? -18.469 -11.409 -0.577 1.00 85.00 83 ALA A C 1
ATOM 652 O O . ALA A 1 83 ? -18.431 -11.492 -1.801 1.00 85.00 83 ALA A O 1
ATOM 653 N N . GLY A 1 84 ? -19.617 -11.203 0.081 1.00 80.06 84 GLY A N 1
ATOM 654 C CA . GLY A 1 84 ? -20.925 -11.048 -0.555 1.00 80.06 84 GLY A CA 1
ATOM 655 C C . GLY A 1 84 ? -21.367 -9.588 -0.639 1.00 80.06 84 GLY A C 1
ATOM 656 O O . GLY A 1 84 ? -20.699 -8.739 -1.225 1.00 80.06 84 GLY A O 1
ATOM 657 N N . MET A 1 85 ? -22.530 -9.288 -0.053 1.00 87.06 85 MET A N 1
ATOM 658 C CA . MET A 1 85 ? -23.000 -7.909 0.063 1.00 87.06 85 MET A CA 1
ATOM 659 C C . MET A 1 85 ? -22.115 -7.147 1.051 1.00 87.06 85 MET A C 1
ATOM 661 O O . MET A 1 85 ? -21.939 -7.569 2.197 1.00 87.06 85 MET A O 1
ATOM 665 N N . ALA A 1 86 ? -21.569 -6.031 0.582 1.00 95.69 86 ALA A N 1
ATOM 666 C CA . ALA A 1 86 ? -20.756 -5.120 1.363 1.00 95.69 86 ALA A CA 1
ATOM 667 C C . ALA A 1 86 ? -21.169 -3.673 1.083 1.00 95.69 86 ALA A C 1
ATOM 669 O O . ALA A 1 86 ? -21.689 -3.371 0.010 1.00 95.69 86 ALA A O 1
ATOM 670 N N . ASP A 1 87 ? -20.921 -2.781 2.035 1.00 96.00 87 ASP A N 1
ATOM 671 C CA . ASP A 1 87 ? -21.220 -1.353 1.916 1.00 96.00 87 ASP A CA 1
ATOM 672 C C . ASP A 1 87 ? -20.206 -0.624 1.023 1.00 96.00 87 ASP A C 1
ATOM 674 O O . ASP A 1 87 ? -20.546 0.340 0.330 1.00 96.00 87 ASP A O 1
ATOM 678 N N . ILE A 1 88 ? -18.957 -1.096 1.043 1.00 95.38 88 ILE A N 1
ATOM 679 C CA . ILE A 1 88 ? -17.827 -0.577 0.274 1.00 95.38 88 ILE A CA 1
ATOM 680 C C . ILE A 1 88 ? -17.338 -1.671 -0.676 1.00 95.38 88 ILE A C 1
ATOM 682 O O . ILE A 1 88 ? -17.023 -2.780 -0.253 1.00 95.38 88 ILE A O 1
ATOM 686 N N . LEU A 1 89 ? -17.247 -1.347 -1.962 1.00 95.62 89 LEU A N 1
ATOM 687 C CA . LEU A 1 89 ? -16.737 -2.244 -2.995 1.00 95.62 89 LEU A CA 1
ATOM 688 C C . LEU A 1 89 ? -15.370 -1.745 -3.447 1.00 95.62 89 LEU A C 1
ATOM 690 O O . LEU A 1 89 ? -15.268 -0.618 -3.938 1.00 95.62 89 LEU A O 1
ATOM 694 N N . ILE A 1 90 ? -14.345 -2.574 -3.284 1.00 95.31 90 ILE A N 1
ATOM 695 C CA . ILE A 1 90 ? -12.986 -2.308 -3.751 1.00 95.31 90 ILE A CA 1
ATOM 696 C C . ILE A 1 90 ? -12.736 -3.177 -4.982 1.00 95.31 90 ILE A C 1
ATOM 698 O O . ILE A 1 90 ? -12.657 -4.397 -4.885 1.00 95.31 90 ILE A O 1
ATOM 702 N N . GLU A 1 91 ? -12.605 -2.551 -6.143 1.00 95.38 91 GLU A N 1
ATOM 703 C CA . GLU A 1 91 ? -12.283 -3.214 -7.404 1.00 95.38 91 GLU A CA 1
ATOM 704 C C . GLU A 1 91 ? -10.822 -2.918 -7.756 1.00 95.38 91 GLU A C 1
ATOM 706 O O . GLU A 1 91 ? -10.435 -1.756 -7.910 1.00 95.38 91 GLU A O 1
ATOM 711 N N . VAL A 1 92 ? -10.009 -3.965 -7.888 1.00 95.44 92 VAL A N 1
ATOM 712 C CA . VAL A 1 92 ? -8.594 -3.863 -8.263 1.00 95.44 92 VAL A CA 1
ATOM 713 C C . VAL A 1 92 ? -8.403 -4.562 -9.599 1.00 95.44 92 VAL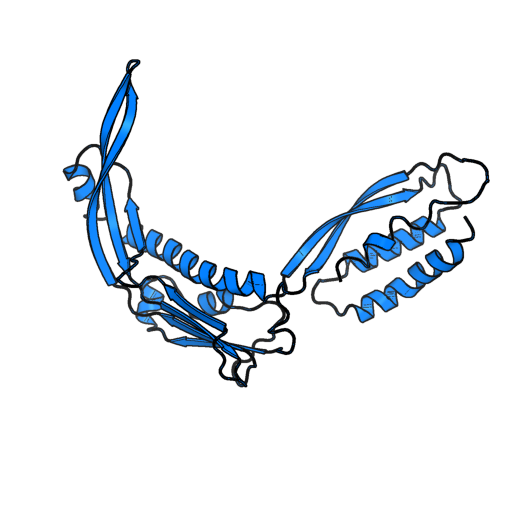 A C 1
ATOM 715 O O . VAL A 1 92 ? -8.480 -5.783 -9.687 1.00 95.44 92 VAL A O 1
ATOM 718 N N . THR A 1 93 ? -8.165 -3.791 -10.653 1.00 95.88 93 THR A N 1
ATOM 719 C CA . THR A 1 93 ? -7.843 -4.326 -11.981 1.00 95.88 93 THR A CA 1
ATOM 720 C C . THR A 1 93 ? -6.348 -4.215 -12.214 1.00 95.88 93 THR A C 1
ATOM 722 O O . THR A 1 93 ? -5.806 -3.123 -12.069 1.00 95.88 93 THR A O 1
ATOM 725 N N . ILE A 1 94 ? -5.697 -5.319 -12.577 1.00 95.00 94 ILE A N 1
ATOM 726 C CA . ILE A 1 94 ? -4.267 -5.375 -12.894 1.00 95.00 94 ILE A CA 1
ATOM 727 C C . ILE A 1 94 ? -4.110 -6.015 -14.270 1.00 95.00 94 ILE A C 1
ATOM 729 O O . ILE A 1 94 ? -4.368 -7.207 -14.452 1.00 95.00 94 ILE A O 1
ATOM 733 N N . GLU A 1 95 ? -3.682 -5.218 -15.244 1.00 95.00 95 GLU A N 1
ATOM 734 C CA . GLU A 1 95 ? -3.431 -5.684 -16.605 1.00 95.00 95 GLU A CA 1
ATOM 735 C C . GLU A 1 95 ? -2.052 -6.351 -16.744 1.00 95.00 95 GLU A C 1
ATOM 737 O O . GLU A 1 95 ? -1.299 -6.525 -15.785 1.00 95.00 95 GLU A O 1
ATOM 742 N N . ASN A 1 96 ? -1.709 -6.765 -17.964 1.00 94.06 96 ASN A N 1
ATOM 743 C CA . ASN A 1 96 ? -0.474 -7.491 -18.230 1.00 94.06 96 ASN A CA 1
ATOM 744 C C . ASN A 1 96 ? 0.772 -6.596 -18.170 1.00 94.06 96 ASN A C 1
ATOM 746 O O . ASN A 1 96 ? 0.785 -5.480 -18.695 1.00 94.06 96 ASN A O 1
ATOM 750 N N . LEU A 1 97 ? 1.856 -7.147 -17.616 1.00 93.38 97 LEU A N 1
ATOM 751 C CA . LEU A 1 97 ? 3.192 -6.565 -17.673 1.00 93.38 97 LEU A CA 1
ATOM 752 C C . LEU A 1 97 ? 3.671 -6.437 -19.116 1.00 93.38 97 LEU A C 1
ATOM 754 O O . LEU A 1 97 ? 3.760 -7.421 -19.857 1.00 93.38 97 LEU A O 1
ATOM 758 N N . ARG A 1 98 ? 4.084 -5.222 -19.468 1.00 92.81 98 ARG A N 1
ATOM 759 C CA . ARG A 1 98 ? 4.706 -4.882 -20.744 1.00 92.81 98 ARG A CA 1
ATOM 760 C C . ARG A 1 98 ? 6.030 -4.169 -20.505 1.00 92.81 98 ARG A C 1
ATOM 762 O O . ARG A 1 98 ? 6.119 -3.262 -19.680 1.00 92.81 98 ARG A O 1
ATOM 769 N N . LYS A 1 99 ? 7.066 -4.564 -21.246 1.00 93.06 99 LYS A N 1
ATOM 770 C CA . LYS A 1 99 ? 8.302 -3.782 -21.355 1.00 93.06 99 LYS A CA 1
ATOM 771 C C . LYS A 1 99 ? 8.075 -2.713 -22.419 1.00 93.06 99 LYS A C 1
ATOM 773 O O . LYS A 1 99 ? 7.761 -3.056 -23.554 1.00 93.06 99 LYS A O 1
ATOM 778 N N . ILE A 1 100 ? 8.207 -1.447 -22.041 1.00 94.88 100 ILE A N 1
ATOM 779 C CA . ILE A 1 100 ? 7.970 -0.302 -22.924 1.00 94.88 100 ILE A CA 1
ATOM 780 C C . ILE A 1 100 ? 9.249 0.078 -23.662 1.00 94.88 100 ILE A C 1
ATOM 782 O O . ILE A 1 100 ? 9.239 0.225 -24.880 1.00 94.88 100 ILE A O 1
ATOM 786 N N . SER A 1 101 ? 10.362 0.214 -22.938 1.00 93.75 101 SER A N 1
ATOM 787 C CA . SER A 1 101 ? 11.634 0.626 -23.532 1.00 93.75 101 SER A CA 1
ATOM 788 C C . SER A 1 101 ? 12.844 0.168 -22.724 1.00 93.75 101 SER A C 1
ATOM 790 O O . SER A 1 101 ? 12.753 -0.112 -21.527 1.00 93.75 101 SER A O 1
ATOM 792 N N . GLU A 1 102 ? 13.988 0.118 -23.404 1.00 94.38 102 GLU A N 1
ATOM 793 C CA . GLU A 1 102 ? 15.326 0.085 -22.817 1.00 94.38 102 GLU A CA 1
ATOM 794 C C . GLU A 1 102 ? 16.129 1.220 -23.440 1.00 94.38 102 GLU A C 1
ATOM 796 O O . GLU A 1 102 ? 16.218 1.324 -24.662 1.00 94.38 102 GLU A O 1
ATOM 801 N N . GLU A 1 103 ? 16.677 2.093 -22.604 1.00 94.88 103 GLU A N 1
ATOM 802 C CA . GLU A 1 103 ? 17.393 3.284 -23.049 1.00 94.88 103 GLU A CA 1
ATOM 803 C C . GLU A 1 103 ? 18.547 3.612 -22.105 1.00 94.88 103 GLU A C 1
ATOM 805 O O . GLU A 1 103 ? 18.468 3.394 -20.897 1.00 94.88 103 GLU A O 1
ATOM 810 N N . VAL A 1 104 ? 19.624 4.180 -22.640 1.00 95.31 104 VAL A N 1
ATOM 811 C CA . VAL A 1 104 ? 20.675 4.779 -21.814 1.00 95.31 104 VAL A CA 1
ATOM 812 C C . VAL A 1 104 ? 20.362 6.261 -21.653 1.00 95.31 104 VAL A C 1
ATOM 814 O O . VAL A 1 104 ? 20.406 7.025 -22.617 1.00 95.31 104 VAL A O 1
ATOM 817 N N . ARG A 1 105 ? 20.061 6.679 -20.425 1.00 94.50 105 ARG A N 1
ATOM 818 C CA . ARG A 1 105 ? 19.864 8.087 -20.073 1.00 94.50 105 ARG A CA 1
ATOM 819 C C . ARG A 1 105 ? 21.212 8.748 -19.842 1.00 94.50 105 ARG A C 1
ATOM 821 O O . ARG A 1 105 ? 22.071 8.170 -19.185 1.00 94.50 105 ARG A O 1
ATOM 828 N N . THR A 1 106 ? 21.387 9.959 -20.357 1.00 94.62 106 THR A N 1
ATOM 829 C CA . THR A 1 106 ? 22.593 10.765 -20.121 1.00 94.62 106 THR A CA 1
ATOM 830 C C . THR A 1 106 ? 22.263 11.861 -19.118 1.00 94.62 106 THR A C 1
ATOM 832 O O . THR A 1 106 ? 21.275 12.571 -19.298 1.00 94.62 106 THR A O 1
ATOM 835 N N . GLN A 1 107 ? 23.071 11.997 -18.072 1.00 92.12 107 GLN A N 1
ATOM 836 C CA . GLN A 1 107 ? 22.972 13.082 -17.097 1.00 92.12 107 GLN A CA 1
ATOM 837 C C . GLN A 1 107 ? 24.332 13.760 -16.939 1.00 92.12 107 GLN A C 1
ATOM 839 O O . GLN A 1 107 ? 25.377 13.146 -17.154 1.00 92.12 107 GLN A O 1
ATOM 844 N N . GLU A 1 108 ? 24.323 15.037 -16.582 1.00 91.06 108 GLU A N 1
ATOM 845 C CA . GLU A 1 108 ? 25.533 15.762 -16.208 1.00 91.06 108 GLU A CA 1
ATOM 846 C C . GLU A 1 108 ? 25.705 15.691 -14.691 1.00 91.06 108 GLU A C 1
ATOM 848 O O . GLU A 1 108 ? 24.785 15.999 -13.937 1.00 91.06 108 GLU A O 1
ATOM 853 N N . SER A 1 109 ? 26.883 15.264 -14.250 1.00 85.06 109 SER A N 1
ATOM 854 C CA . SER A 1 109 ? 27.269 15.184 -12.847 1.00 85.06 109 SER A CA 1
ATOM 855 C C . SER A 1 109 ? 28.471 16.087 -12.613 1.00 85.06 109 SER A C 1
ATOM 857 O O . SER A 1 109 ? 29.502 15.958 -13.276 1.00 85.06 109 SER A O 1
ATOM 859 N N . THR A 1 110 ? 28.335 17.033 -11.689 1.00 85.62 110 THR A N 1
ATOM 860 C CA . THR A 1 110 ? 29.424 17.930 -11.302 1.00 85.62 110 THR A CA 1
ATOM 861 C C . THR A 1 110 ? 30.178 17.306 -10.141 1.00 85.62 110 THR A C 1
ATOM 863 O O . THR A 1 110 ? 29.629 17.149 -9.053 1.00 85.62 110 THR A O 1
ATOM 866 N N . VAL A 1 111 ? 31.447 16.973 -10.364 1.00 83.81 111 VAL A N 1
ATOM 867 C CA . VAL A 1 111 ? 32.325 16.379 -9.353 1.00 83.81 111 VAL A CA 1
ATOM 868 C C . VAL A 1 111 ? 33.467 17.344 -9.061 1.00 83.81 111 VAL A C 1
ATOM 870 O O . VAL A 1 111 ? 34.015 17.970 -9.971 1.00 83.81 111 VAL A O 1
ATOM 873 N N . TYR A 1 112 ? 33.828 17.486 -7.787 1.00 81.44 112 TYR A N 1
ATOM 874 C CA . TYR A 1 112 ? 34.970 18.298 -7.383 1.00 81.44 112 TYR A CA 1
ATOM 875 C C . TYR A 1 112 ? 36.252 17.470 -7.476 1.00 81.44 112 TYR A C 1
ATOM 877 O O . TYR A 1 112 ? 36.465 16.550 -6.688 1.00 81.44 112 TYR A O 1
ATOM 885 N N . GLU A 1 113 ? 37.113 17.797 -8.435 1.00 82.69 113 GLU A N 1
ATOM 886 C CA . GLU A 1 113 ? 38.387 17.111 -8.654 1.00 82.69 113 GLU A CA 1
ATOM 887 C C . GLU A 1 113 ? 39.507 18.143 -8.799 1.00 82.69 113 GLU A C 1
ATOM 889 O O . GLU A 1 113 ? 39.403 19.104 -9.560 1.00 82.69 113 GLU A O 1
ATOM 894 N N . GLY A 1 114 ? 40.589 17.972 -8.033 1.00 77.00 114 GLY A N 1
ATOM 895 C CA . GLY A 1 114 ? 41.780 18.821 -8.150 1.00 77.00 114 GLY A CA 1
ATOM 896 C C . GLY A 1 114 ? 41.551 20.311 -7.856 1.00 77.00 114 GLY A C 1
ATOM 897 O O . GLY A 1 114 ? 42.231 21.156 -8.433 1.00 77.00 114 GLY A O 1
ATOM 898 N N . GLY A 1 115 ? 40.596 20.654 -6.985 1.00 83.00 115 GLY A N 1
ATOM 899 C CA . GLY A 1 115 ? 40.334 22.045 -6.597 1.00 83.00 115 GLY A CA 1
ATOM 900 C C . GLY A 1 115 ? 39.387 22.815 -7.528 1.00 83.00 115 GLY A C 1
ATOM 901 O O . GLY A 1 115 ? 39.260 24.031 -7.390 1.00 83.00 115 GLY A O 1
ATOM 902 N N . LYS A 1 116 ? 38.743 22.142 -8.493 1.00 85.00 116 LYS A N 1
ATOM 903 C CA . LYS A 1 116 ? 37.764 22.738 -9.416 1.00 85.00 116 LYS A CA 1
ATOM 904 C C . LYS A 1 116 ? 36.547 21.827 -9.591 1.00 85.00 116 LYS A C 1
ATOM 906 O O . LYS A 1 116 ? 36.645 20.608 -9.480 1.00 85.00 116 LYS A O 1
ATOM 911 N N . ASN A 1 117 ? 35.405 22.434 -9.907 1.00 86.50 117 ASN A N 1
ATOM 912 C CA . ASN A 1 117 ? 34.211 21.709 -10.339 1.00 86.50 117 ASN A CA 1
ATOM 913 C C . ASN A 1 117 ? 34.393 21.246 -11.788 1.00 86.50 117 ASN A C 1
ATOM 915 O O . ASN A 1 117 ? 34.607 22.073 -12.676 1.00 86.50 117 ASN A O 1
ATOM 919 N N . VAL A 1 118 ? 34.297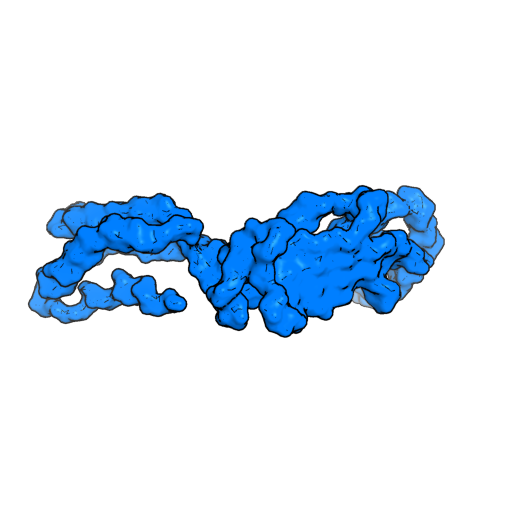 19.940 -12.020 1.00 85.19 118 VAL A N 1
ATOM 920 C CA . VAL A 1 118 ? 34.360 19.324 -13.347 1.00 85.19 118 VAL A CA 1
ATOM 921 C C . VAL A 1 118 ? 33.016 18.668 -13.641 1.00 85.19 118 VAL A C 1
ATOM 923 O O . VAL A 1 118 ? 32.581 17.776 -12.914 1.00 85.19 118 VAL A O 1
ATOM 926 N N . THR A 1 119 ? 32.360 19.093 -14.719 1.00 87.38 119 THR A N 1
ATOM 927 C CA . THR A 1 119 ? 31.126 18.465 -15.202 1.00 87.38 119 THR A CA 1
ATOM 928 C C . THR A 1 119 ? 31.473 17.246 -16.049 1.00 87.38 119 THR A C 1
ATOM 930 O O . THR A 1 119 ? 32.134 17.360 -17.082 1.00 87.38 119 THR A O 1
ATOM 933 N N . LYS A 1 120 ? 31.028 16.067 -15.616 1.00 89.00 120 LYS A N 1
ATOM 934 C CA . LYS A 1 120 ? 31.174 14.796 -16.330 1.00 89.00 120 LYS A CA 1
ATOM 935 C C . LYS A 1 120 ? 29.812 14.307 -16.794 1.00 89.00 120 LYS A C 1
ATOM 937 O O . LYS A 1 120 ? 28.812 14.474 -16.104 1.00 89.00 120 LYS A O 1
ATOM 942 N N . LYS A 1 121 ? 29.772 13.664 -17.958 1.00 92.38 121 LYS A N 1
ATOM 943 C CA . LYS A 1 121 ? 28.580 12.936 -18.396 1.00 92.38 121 LYS A CA 1
ATOM 944 C C . LYS A 1 121 ? 28.568 11.567 -17.728 1.00 92.38 121 LYS A C 1
ATOM 946 O O . LYS A 1 121 ? 29.552 10.837 -17.823 1.00 92.38 121 LYS A O 1
ATOM 951 N N . ILE A 1 122 ? 27.458 11.240 -17.084 1.00 94.12 122 ILE A N 1
ATOM 952 C CA . ILE A 1 122 ? 27.157 9.907 -16.572 1.00 94.12 122 ILE A CA 1
ATOM 953 C C . ILE A 1 122 ? 26.040 9.287 -17.411 1.00 94.12 122 ILE A C 1
ATOM 955 O O . ILE A 1 122 ? 25.131 9.971 -17.890 1.00 94.12 122 ILE A O 1
ATOM 959 N N . TYR A 1 123 ? 26.129 7.980 -17.605 1.00 95.06 123 TYR A N 1
ATOM 960 C CA . TYR A 1 123 ? 25.216 7.194 -18.418 1.00 95.06 123 TYR A CA 1
ATOM 961 C C . TYR A 1 123 ? 24.517 6.174 -17.526 1.00 95.06 123 TYR A C 1
ATOM 963 O O . TYR A 1 123 ? 25.173 5.386 -16.848 1.00 95.06 123 TYR A O 1
ATOM 971 N N . ILE A 1 124 ? 23.186 6.190 -17.524 1.00 94.00 124 ILE A N 1
ATOM 972 C CA . ILE A 1 124 ? 22.351 5.339 -16.676 1.00 94.00 124 ILE A CA 1
ATOM 973 C C . ILE A 1 124 ? 21.488 4.463 -17.587 1.00 94.00 124 ILE A C 1
ATOM 975 O O . ILE A 1 124 ? 20.568 4.976 -18.231 1.00 94.00 124 ILE A O 1
ATOM 979 N N . PRO A 1 125 ? 21.745 3.149 -17.664 1.00 94.12 125 PRO A N 1
ATOM 980 C CA . PRO A 1 125 ? 20.852 2.234 -18.353 1.00 94.12 125 PRO A CA 1
ATOM 981 C C . PRO A 1 125 ? 19.532 2.135 -17.588 1.00 94.12 125 PRO A C 1
ATOM 983 O O . PRO A 1 125 ? 19.508 1.855 -16.386 1.00 94.12 125 PRO A O 1
ATOM 986 N N . ALA A 1 126 ? 18.435 2.374 -18.296 1.00 94.81 126 ALA A N 1
ATOM 987 C CA . ALA A 1 126 ? 17.088 2.413 -17.764 1.00 94.81 126 ALA A CA 1
ATOM 988 C C . ALA A 1 126 ? 16.162 1.493 -18.564 1.00 94.81 126 ALA A C 1
ATOM 990 O O . ALA A 1 126 ? 16.189 1.465 -19.794 1.00 94.81 126 ALA A O 1
ATOM 991 N N . THR A 1 127 ? 15.316 0.755 -17.852 1.00 95.31 127 THR A N 1
ATOM 992 C CA . THR A 1 127 ? 14.240 -0.048 -18.436 1.00 95.31 127 THR A CA 1
ATOM 993 C C . THR A 1 127 ? 12.903 0.481 -17.940 1.00 95.31 127 THR A C 1
ATOM 995 O O . THR A 1 127 ? 12.719 0.685 -16.738 1.00 95.31 127 THR A O 1
ATOM 998 N N . SER A 1 128 ? 11.972 0.692 -18.864 1.00 95.19 128 SER A N 1
ATOM 999 C CA . SER A 1 128 ? 10.617 1.151 -18.567 1.00 95.19 128 SER A CA 1
ATOM 1000 C C . SER A 1 128 ? 9.645 -0.012 -18.682 1.00 95.19 128 SER A C 1
ATOM 1002 O O . SER A 1 128 ? 9.582 -0.678 -19.718 1.00 95.19 128 SER A O 1
ATOM 1004 N N . TYR A 1 129 ? 8.860 -0.233 -17.636 1.00 95.44 129 TYR A N 1
ATOM 1005 C CA . TYR A 1 129 ? 7.817 -1.252 -17.589 1.00 95.44 129 TYR A CA 1
ATOM 1006 C C . TYR A 1 129 ? 6.457 -0.607 -17.323 1.00 95.44 129 TYR A C 1
ATOM 1008 O O . TYR A 1 129 ? 6.364 0.372 -16.583 1.00 95.44 129 TYR A O 1
ATOM 1016 N N . ALA A 1 130 ? 5.400 -1.178 -17.891 1.00 95.62 130 ALA A N 1
ATOM 1017 C CA . ALA A 1 130 ? 4.024 -0.776 -17.640 1.00 95.62 130 ALA A CA 1
ATOM 1018 C C . ALA A 1 130 ? 3.180 -1.980 -17.209 1.00 95.62 130 ALA A C 1
ATOM 1020 O O . ALA A 1 130 ? 3.226 -3.044 -17.826 1.00 95.62 130 ALA A O 1
ATOM 1021 N N . ILE A 1 131 ? 2.394 -1.773 -16.157 1.00 95.31 131 ILE A N 1
ATOM 1022 C CA . ILE A 1 131 ? 1.275 -2.608 -15.722 1.00 95.31 131 ILE A CA 1
ATOM 1023 C C . ILE A 1 131 ? 0.122 -1.640 -15.457 1.00 95.31 131 ILE A C 1
ATOM 1025 O O . ILE A 1 131 ? 0.020 -1.105 -14.347 1.00 95.31 131 ILE A O 1
ATOM 1029 N N . PRO A 1 132 ? -0.723 -1.362 -16.464 1.00 95.44 132 PRO A N 1
ATOM 1030 C CA . PRO A 1 132 ? -1.908 -0.553 -16.248 1.00 95.44 132 PRO A CA 1
ATOM 1031 C C . PRO A 1 132 ? -2.760 -1.189 -15.156 1.00 95.44 132 PRO A C 1
ATOM 1033 O O . PRO A 1 132 ? -3.141 -2.356 -15.248 1.00 95.44 132 PRO A O 1
ATOM 1036 N N . SER A 1 133 ? -3.018 -0.433 -14.098 1.00 95.31 133 SER A N 1
ATOM 1037 C CA . SER A 1 133 ? -3.858 -0.899 -13.005 1.00 95.31 133 SER A CA 1
ATOM 1038 C C . SER A 1 133 ? -4.824 0.169 -12.569 1.00 95.31 133 SER A C 1
ATOM 1040 O O . SER A 1 133 ? -4.502 1.357 -12.587 1.00 95.31 133 SER A O 1
ATOM 1042 N N . THR A 1 134 ? -6.017 -0.270 -12.191 1.00 96.12 134 THR A N 1
ATOM 1043 C CA . THR A 1 134 ? -7.084 0.602 -11.715 1.00 96.12 134 THR A CA 1
ATOM 1044 C C . THR A 1 134 ? -7.519 0.159 -10.329 1.00 96.12 134 THR A C 1
ATOM 1046 O O . THR A 1 134 ? -7.862 -1.006 -10.137 1.00 96.12 134 THR A O 1
ATOM 1049 N N . ILE A 1 135 ? -7.527 1.094 -9.381 1.00 96.12 135 ILE A N 1
ATOM 1050 C CA . ILE A 1 135 ? -8.144 0.916 -8.065 1.00 96.12 135 ILE A CA 1
ATOM 1051 C C . ILE A 1 135 ? -9.404 1.765 -8.041 1.00 96.12 135 ILE A C 1
ATOM 1053 O O . ILE A 1 135 ? -9.341 2.990 -8.178 1.00 96.12 135 ILE A O 1
ATOM 1057 N N . LYS A 1 136 ? -10.548 1.118 -7.842 1.00 96.50 136 LYS A N 1
ATOM 1058 C CA . LYS A 1 136 ? -11.838 1.789 -7.755 1.00 96.50 136 LYS A CA 1
ATOM 1059 C C . LYS A 1 136 ? -12.536 1.425 -6.455 1.00 96.50 136 LYS A C 1
ATOM 1061 O O . LYS A 1 136 ? -12.722 0.252 -6.156 1.00 96.50 136 LYS A O 1
ATOM 1066 N N . ILE A 1 137 ? -12.935 2.438 -5.691 1.00 95.44 137 ILE A N 1
ATOM 1067 C CA . ILE A 1 137 ? -13.645 2.267 -4.419 1.00 95.44 137 ILE A CA 1
ATOM 1068 C C . ILE A 1 137 ? -15.016 2.916 -4.543 1.00 95.44 137 ILE A C 1
ATOM 1070 O O . ILE A 1 137 ? -15.115 4.109 -4.835 1.00 95.44 137 ILE A O 1
ATOM 1074 N N . THR A 1 138 ? -16.070 2.133 -4.323 1.00 95.88 138 THR A N 1
ATOM 1075 C CA . THR A 1 138 ? -17.458 2.540 -4.575 1.00 95.88 138 THR A CA 1
ATOM 1076 C C . THR A 1 138 ? -18.337 2.281 -3.356 1.00 95.88 138 THR A C 1
ATOM 1078 O O . THR A 1 138 ? -18.245 1.219 -2.742 1.00 95.88 138 THR A O 1
ATOM 1081 N N . LYS A 1 139 ? -19.248 3.207 -3.033 1.00 95.56 139 LYS A N 1
ATOM 1082 C CA . LYS A 1 139 ? -20.341 2.949 -2.082 1.00 95.56 139 LYS A CA 1
ATOM 1083 C C . LYS A 1 139 ? -21.391 2.070 -2.754 1.00 95.56 139 LYS A C 1
ATOM 1085 O O . LYS A 1 139 ? -21.995 2.470 -3.750 1.00 95.56 139 LYS A O 1
ATOM 1090 N N . ALA A 1 140 ? -21.641 0.881 -2.219 1.00 94.06 140 ALA A N 1
ATOM 1091 C CA . ALA A 1 140 ? -22.474 -0.121 -2.877 1.00 94.06 140 ALA A CA 1
ATOM 1092 C C . ALA A 1 140 ? -23.923 0.338 -3.102 1.00 94.06 140 ALA A C 1
ATOM 1094 O O . ALA A 1 140 ? -24.490 0.042 -4.159 1.00 94.06 140 ALA A O 1
ATOM 1095 N N . LEU A 1 141 ? -24.491 1.069 -2.133 1.00 92.00 141 LEU A N 1
ATOM 1096 C CA . LEU A 1 141 ? -25.881 1.532 -2.152 1.00 92.00 141 LEU A CA 1
ATOM 1097 C C . LEU A 1 141 ? -26.105 2.681 -3.144 1.00 92.00 141 LEU A C 1
ATOM 1099 O O . LEU A 1 141 ? -27.025 2.622 -3.951 1.00 92.00 141 LEU A O 1
ATOM 1103 N N . THR A 1 142 ? -25.262 3.716 -3.100 1.00 93.25 142 THR A N 1
ATOM 1104 C CA . THR A 1 142 ? -25.426 4.926 -3.927 1.00 93.25 142 THR A CA 1
ATOM 1105 C C . THR A 1 142 ? -24.723 4.841 -5.278 1.00 93.25 142 THR A C 1
ATOM 1107 O O . THR A 1 142 ? -24.947 5.695 -6.129 1.00 93.25 142 THR A O 1
ATOM 1110 N N . LYS A 1 143 ? -23.853 3.840 -5.476 1.00 94.06 143 LYS A N 1
ATOM 1111 C CA . LYS A 1 143 ? -22.942 3.717 -6.630 1.00 94.06 143 LYS A CA 1
ATOM 1112 C C . LYS A 1 143 ? -21.970 4.892 -6.785 1.00 94.06 143 LYS A C 1
ATOM 1114 O O . LYS A 1 143 ? -21.350 5.052 -7.833 1.00 94.06 143 LYS A O 1
ATOM 1119 N N . GLU A 1 144 ? -21.800 5.689 -5.735 1.00 95.31 144 GLU A N 1
ATOM 1120 C CA . GLU A 1 144 ? -20.848 6.793 -5.699 1.00 95.31 144 GLU A CA 1
ATOM 1121 C C . GLU A 1 144 ? -19.413 6.254 -5.694 1.00 95.31 144 GLU A C 1
ATOM 1123 O O . GLU A 1 144 ? -19.045 5.453 -4.830 1.00 95.31 144 GLU A O 1
ATOM 1128 N N . VAL A 1 145 ? -18.602 6.713 -6.647 1.00 95.75 145 VAL A N 1
ATOM 1129 C CA . VAL A 1 145 ? -17.179 6.376 -6.740 1.00 95.75 145 VAL A CA 1
ATOM 1130 C C . VAL A 1 145 ? -16.381 7.353 -5.881 1.00 95.75 145 VAL A C 1
ATOM 1132 O O . VAL A 1 145 ? -16.323 8.542 -6.176 1.00 95.75 145 VAL A O 1
ATOM 1135 N N . ILE A 1 146 ? -15.766 6.838 -4.818 1.00 93.31 146 ILE A N 1
ATOM 1136 C CA . ILE A 1 146 ? -14.961 7.614 -3.865 1.00 93.31 146 ILE A CA 1
ATOM 1137 C C . ILE A 1 146 ? -13.521 7.749 -4.367 1.00 93.31 146 ILE A C 1
ATOM 1139 O O . ILE A 1 146 ? -12.891 8.790 -4.195 1.00 93.31 146 ILE A O 1
ATOM 1143 N N . VAL A 1 147 ? -12.999 6.681 -4.974 1.00 94.50 147 VAL A N 1
ATOM 1144 C CA . VAL A 1 147 ? -11.650 6.620 -5.545 1.00 94.50 147 VAL A CA 1
ATOM 1145 C C . VAL A 1 147 ? -11.735 5.973 -6.913 1.00 94.50 147 VAL A C 1
ATOM 1147 O O . VAL A 1 147 ? -12.414 4.961 -7.081 1.00 94.50 147 VAL A O 1
ATOM 1150 N N . ASN A 1 148 ? -11.027 6.552 -7.875 1.00 95.88 148 ASN A N 1
ATOM 1151 C CA . ASN A 1 148 ? -10.775 5.959 -9.178 1.00 95.88 148 ASN A CA 1
ATOM 1152 C C . ASN A 1 148 ? -9.366 6.350 -9.608 1.00 95.88 148 ASN A C 1
ATOM 1154 O O . ASN A 1 148 ? -9.159 7.429 -10.165 1.00 95.88 148 ASN A O 1
ATOM 1158 N N . SER A 1 149 ? -8.407 5.493 -9.288 1.00 94.50 149 SER A N 1
ATOM 1159 C CA . SER A 1 149 ? -7.005 5.750 -9.570 1.00 94.50 149 SER A CA 1
ATOM 1160 C C . SER A 1 149 ? -6.478 4.828 -10.644 1.00 94.50 149 SER A C 1
ATOM 1162 O O . SER A 1 149 ? -6.826 3.649 -10.678 1.00 94.50 149 SER A O 1
ATOM 1164 N N . LYS A 1 150 ? -5.624 5.378 -11.507 1.00 94.31 150 LYS A N 1
ATOM 1165 C CA . LYS A 1 150 ? -4.937 4.659 -12.575 1.00 94.31 150 LYS A CA 1
ATOM 1166 C C . LYS A 1 150 ? -3.439 4.774 -12.359 1.00 94.31 150 LYS A C 1
ATOM 1168 O O . LYS A 1 150 ? -2.907 5.881 -12.330 1.00 94.31 150 LYS A O 1
ATOM 1173 N N . ILE A 1 151 ? -2.760 3.640 -12.271 1.00 92.38 151 ILE A N 1
ATOM 1174 C CA . ILE A 1 151 ? -1.324 3.572 -11.993 1.00 92.38 151 ILE A CA 1
ATOM 1175 C C . ILE A 1 151 ? -0.609 2.681 -13.008 1.00 92.38 151 ILE A C 1
ATOM 1177 O O . ILE A 1 151 ? -1.225 1.826 -13.642 1.00 92.38 151 ILE A O 1
ATOM 1181 N N . GLY A 1 152 ? 0.702 2.892 -13.162 1.00 88.44 152 GLY A N 1
ATOM 1182 C CA . GLY A 1 152 ? 1.586 1.999 -13.921 1.00 88.44 152 GLY A CA 1
ATOM 1183 C C . GLY A 1 152 ? 1.271 1.864 -15.415 1.00 88.44 152 GLY A C 1
ATOM 1184 O O . GLY A 1 152 ? 1.755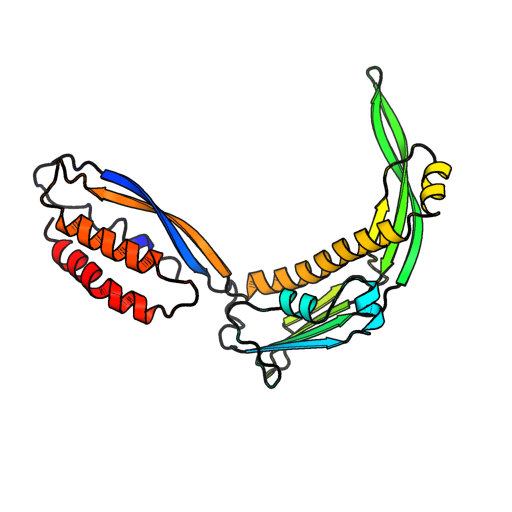 0.930 -16.045 1.00 88.44 152 GLY A O 1
ATOM 1185 N N . GLY A 1 153 ? 0.452 2.752 -15.986 1.00 92.00 153 GLY A N 1
ATOM 1186 C CA . GLY A 1 153 ? 0.068 2.710 -17.398 1.00 92.00 153 GLY A CA 1
ATOM 1187 C C . GLY A 1 153 ? 1.144 3.239 -18.352 1.00 92.00 153 GLY A C 1
ATOM 1188 O O . GLY A 1 153 ? 2.155 3.793 -17.933 1.00 92.00 153 GLY A O 1
ATOM 1189 N N . ASP A 1 154 ? 0.881 3.138 -19.655 1.00 89.19 154 ASP A N 1
ATOM 1190 C CA . ASP A 1 154 ? 1.856 3.463 -20.714 1.00 89.19 154 ASP A CA 1
ATOM 1191 C C . ASP A 1 154 ? 2.305 4.927 -20.726 1.00 89.19 154 ASP A C 1
ATOM 1193 O O . ASP A 1 154 ? 3.426 5.227 -21.119 1.00 89.19 154 ASP A O 1
ATOM 1197 N N . GLN A 1 155 ? 1.437 5.838 -20.279 1.00 89.00 155 GLN A N 1
ATOM 1198 C CA . GLN A 1 155 ? 1.753 7.267 -20.182 1.00 89.00 155 GLN A CA 1
ATOM 1199 C C . GLN A 1 155 ? 2.688 7.581 -19.007 1.00 89.00 155 GLN A C 1
ATOM 1201 O O . GLN A 1 155 ? 3.399 8.577 -19.039 1.00 89.00 155 GLN A O 1
ATOM 1206 N N . ASN A 1 156 ? 2.693 6.729 -17.978 1.00 89.44 156 ASN A N 1
ATOM 1207 C CA . ASN A 1 156 ? 3.488 6.893 -16.763 1.00 89.44 156 ASN A CA 1
ATOM 1208 C C . ASN A 1 156 ? 4.135 5.548 -16.384 1.00 89.44 156 ASN A C 1
ATOM 1210 O O . ASN A 1 156 ? 3.767 4.954 -15.361 1.00 89.44 156 ASN A O 1
ATOM 1214 N N . PRO A 1 157 ? 5.060 5.030 -17.214 1.00 93.31 157 PRO A N 1
ATOM 1215 C CA . PRO A 1 157 ? 5.679 3.743 -16.962 1.00 93.31 157 PRO A CA 1
ATOM 1216 C C . PRO A 1 157 ? 6.603 3.822 -15.746 1.00 93.31 157 PRO A C 1
ATOM 1218 O O . PRO A 1 157 ? 7.208 4.853 -15.435 1.00 93.31 157 PRO A O 1
ATOM 1221 N N . VAL A 1 158 ? 6.768 2.692 -15.069 1.00 93.75 158 VAL A N 1
ATOM 1222 C CA . VAL A 1 158 ? 7.724 2.566 -13.976 1.00 93.75 158 VAL A CA 1
ATOM 1223 C C . VAL A 1 158 ? 9.111 2.381 -14.573 1.00 93.75 158 VAL A C 1
ATOM 1225 O O . VAL A 1 158 ? 9.418 1.355 -15.182 1.00 93.75 158 VAL A O 1
ATOM 1228 N N . VAL A 1 159 ? 9.961 3.384 -14.377 1.00 93.25 159 VAL A N 1
ATOM 1229 C CA . VAL A 1 159 ? 11.349 3.340 -14.835 1.00 93.25 159 VAL A CA 1
ATOM 1230 C C . VAL A 1 159 ? 12.255 2.787 -13.742 1.00 93.25 159 VAL A C 1
ATOM 1232 O O . VAL A 1 159 ? 12.236 3.280 -12.604 1.00 93.25 159 VAL A O 1
ATOM 1235 N N . ILE A 1 160 ? 13.073 1.805 -14.115 1.00 94.31 160 ILE A N 1
ATOM 1236 C CA . ILE A 1 160 ? 14.136 1.214 -13.303 1.00 94.31 160 ILE A CA 1
ATOM 1237 C C . ILE A 1 160 ? 15.483 1.531 -13.949 1.00 94.31 160 ILE A C 1
ATOM 1239 O O . ILE A 1 160 ? 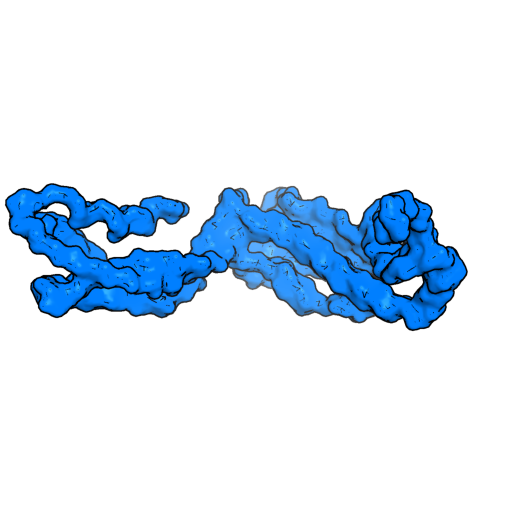15.796 1.021 -15.023 1.00 94.31 160 ILE A O 1
ATOM 1243 N N . GLY A 1 161 ? 16.267 2.385 -13.292 1.00 88.62 161 GLY A N 1
ATOM 1244 C CA . GLY A 1 161 ? 17.666 2.630 -13.638 1.00 88.62 161 GLY A CA 1
ATOM 1245 C C . GLY A 1 161 ? 18.589 1.661 -12.904 1.00 88.62 161 GLY A C 1
ATOM 1246 O O . GLY A 1 161 ? 18.265 1.213 -11.805 1.00 88.62 161 GLY A O 1
ATOM 1247 N N . SER A 1 162 ? 19.741 1.347 -13.489 1.00 83.56 162 SER A N 1
ATOM 1248 C CA . SER A 1 162 ? 20.767 0.532 -12.832 1.00 83.56 162 SER A CA 1
ATOM 1249 C C . SER A 1 162 ? 22.129 1.207 -12.918 1.00 83.56 162 SER A C 1
ATOM 1251 O O . SER A 1 162 ? 22.674 1.250 -14.011 1.00 83.56 162 SER A O 1
ATOM 1253 N N . GLY A 1 163 ? 22.685 1.656 -11.786 1.00 85.38 163 GLY A N 1
ATOM 1254 C CA . GLY A 1 163 ? 24.052 2.187 -11.678 1.00 85.38 163 GLY A CA 1
ATOM 1255 C C . GLY A 1 163 ? 24.367 3.405 -12.559 1.00 85.38 163 GLY A C 1
ATOM 1256 O O . GLY A 1 163 ? 23.603 3.783 -13.444 1.00 85.38 163 GLY A O 1
ATOM 1257 N N . GLU A 1 164 ? 25.523 4.015 -12.318 1.00 92.38 164 GLU A N 1
ATOM 1258 C CA . GLU A 1 164 ? 26.061 5.103 -13.138 1.00 92.38 164 GLU A CA 1
ATOM 1259 C C . GLU A 1 164 ? 27.332 4.629 -13.844 1.00 92.38 164 GLU A C 1
ATOM 1261 O O . GLU A 1 164 ? 28.182 3.973 -13.240 1.00 92.38 164 GLU A O 1
ATOM 1266 N N . PHE A 1 165 ? 27.468 4.961 -15.127 1.00 93.62 165 PHE A N 1
ATOM 1267 C CA . PHE A 1 165 ? 28.612 4.576 -15.949 1.00 93.62 165 PHE A CA 1
ATOM 1268 C C . PHE A 1 165 ? 29.252 5.798 -16.599 1.00 93.62 165 PHE A C 1
ATOM 1270 O O . PHE A 1 165 ? 28.576 6.762 -16.950 1.00 93.62 165 PHE A O 1
ATOM 1277 N N . SER A 1 166 ? 30.566 5.742 -16.805 1.00 91.31 166 SER A N 1
ATOM 1278 C CA . SER A 1 166 ? 31.333 6.813 -17.452 1.00 91.31 166 SER A CA 1
ATOM 1279 C C . SER A 1 166 ? 31.238 6.800 -18.980 1.00 91.31 166 SER A C 1
ATOM 1281 O O . SER A 1 166 ? 31.565 7.800 -19.617 1.00 91.31 166 SER A O 1
ATOM 1283 N N . THR A 1 167 ? 30.788 5.696 -19.586 1.00 93.81 167 THR A N 1
ATOM 1284 C CA . THR A 1 167 ? 30.623 5.567 -21.040 1.00 93.81 167 THR A CA 1
ATOM 1285 C C . THR A 1 167 ? 29.267 4.973 -21.405 1.00 93.81 167 THR A C 1
ATOM 1287 O O . THR A 1 167 ? 28.695 4.165 -20.669 1.00 93.81 167 THR A O 1
ATOM 1290 N N . TYR A 1 168 ? 28.767 5.360 -22.581 1.00 93.94 168 TYR A N 1
ATOM 1291 C CA . TYR A 1 168 ? 27.515 4.845 -23.129 1.00 93.94 168 TYR A CA 1
ATOM 1292 C C . TYR A 1 168 ? 27.571 3.328 -23.357 1.00 93.94 168 TYR A C 1
ATOM 1294 O O . TYR A 1 168 ? 26.641 2.615 -22.989 1.00 93.94 168 TYR A O 1
ATOM 1302 N N . ASP A 1 169 ? 28.677 2.817 -23.904 1.00 94.44 169 ASP A N 1
ATOM 1303 C CA . ASP A 1 169 ? 28.822 1.391 -24.218 1.00 94.44 169 ASP A CA 1
ATOM 1304 C C . ASP A 1 169 ? 28.833 0.520 -22.959 1.00 94.44 169 ASP A C 1
ATOM 1306 O O . ASP A 1 169 ? 28.210 -0.543 -22.941 1.00 94.44 169 ASP A O 1
ATOM 1310 N N . ALA A 1 170 ? 29.472 0.989 -21.879 1.00 92.81 170 ALA A N 1
ATOM 1311 C CA . ALA A 1 170 ? 29.470 0.283 -20.600 1.00 92.81 170 ALA A CA 1
ATOM 1312 C C . ALA A 1 170 ? 28.062 0.223 -19.987 1.00 92.81 170 ALA A C 1
ATOM 1314 O O . ALA A 1 170 ? 27.665 -0.825 -19.474 1.00 92.81 170 ALA A O 1
ATOM 1315 N N . ALA A 1 171 ? 27.292 1.313 -20.091 1.00 92.88 171 ALA A N 1
ATOM 1316 C CA . ALA A 1 171 ? 25.887 1.341 -19.695 1.00 92.88 171 ALA A CA 1
ATOM 1317 C C . ALA A 1 171 ? 25.031 0.402 -20.561 1.00 92.88 171 ALA A C 1
ATOM 1319 O O . ALA A 1 171 ? 24.281 -0.414 -20.032 1.00 92.88 171 ALA A O 1
ATOM 1320 N N . SER A 1 172 ? 25.166 0.469 -21.887 1.00 92.62 172 SER A N 1
ATOM 1321 C CA . SER A 1 172 ? 24.393 -0.346 -22.834 1.00 92.62 172 SER A CA 1
ATOM 1322 C C . SER A 1 172 ? 24.662 -1.846 -22.667 1.00 92.62 172 SER A C 1
ATOM 1324 O O . SER A 1 172 ? 23.740 -2.666 -22.704 1.00 92.62 172 SER A O 1
ATOM 1326 N N . ALA A 1 173 ? 25.911 -2.223 -22.374 1.00 91.94 173 ALA A N 1
ATOM 1327 C CA . ALA A 1 173 ? 26.277 -3.604 -22.080 1.00 91.94 173 ALA A CA 1
ATOM 1328 C C . ALA A 1 173 ? 25.480 -4.192 -20.902 1.00 91.94 173 ALA A C 1
ATOM 1330 O O . ALA A 1 173 ? 25.214 -5.394 -20.897 1.00 91.94 173 ALA A O 1
ATOM 1331 N N . GLN A 1 174 ? 25.014 -3.363 -19.958 1.00 90.75 174 GLN A N 1
ATOM 1332 C CA . GLN A 1 174 ? 24.202 -3.828 -18.833 1.00 90.75 174 GLN A CA 1
ATOM 1333 C C . GLN A 1 174 ? 22.840 -4.377 -19.250 1.00 90.75 174 GLN A C 1
ATOM 1335 O O . GLN A 1 174 ? 22.214 -5.068 -18.452 1.00 90.75 174 GLN A O 1
ATOM 1340 N N . PHE A 1 175 ? 22.314 -4.091 -20.442 1.00 88.88 175 PHE A N 1
ATOM 1341 C CA . PHE A 1 175 ? 21.054 -4.710 -20.870 1.00 88.88 175 PHE A CA 1
ATOM 1342 C C . PHE A 1 175 ? 21.197 -6.221 -21.080 1.00 88.88 175 PHE A C 1
ATOM 1344 O O . PHE A 1 175 ? 20.240 -6.969 -20.883 1.00 88.88 175 PHE A O 1
ATOM 1351 N N . LYS A 1 176 ? 22.414 -6.696 -21.364 1.00 84.19 176 LYS A N 1
ATOM 1352 C CA . LYS A 1 176 ? 22.723 -8.119 -21.498 1.00 84.19 176 LYS A CA 1
ATOM 1353 C C . LYS A 1 176 ? 22.931 -8.731 -20.105 1.00 84.19 176 LYS A C 1
ATOM 1355 O O . LYS A 1 176 ? 23.941 -8.485 -19.458 1.00 84.19 176 LYS A O 1
ATOM 1360 N N . GLY A 1 177 ? 21.969 -9.528 -19.636 1.00 75.25 177 GLY A N 1
ATOM 1361 C CA . GLY A 1 177 ? 22.126 -10.376 -18.441 1.00 75.25 177 GLY A CA 1
ATOM 1362 C C . GLY A 1 177 ? 21.667 -9.786 -17.100 1.00 75.25 177 GLY A C 1
ATOM 1363 O O . GLY A 1 177 ? 21.864 -10.423 -16.071 1.00 75.25 177 GLY A O 1
ATOM 1364 N N . SER A 1 178 ? 21.033 -8.607 -17.074 1.00 79.19 178 SER A N 1
ATOM 1365 C CA . SER A 1 178 ? 20.438 -8.043 -15.842 1.00 79.19 178 SER A CA 1
ATOM 1366 C C . SER A 1 178 ? 18.921 -7.814 -15.917 1.00 79.19 178 SER A C 1
ATOM 1368 O O . SER A 1 178 ? 18.357 -7.104 -15.082 1.00 79.19 178 SER A O 1
ATOM 1370 N N . SER A 1 179 ? 18.249 -8.446 -16.887 1.00 80.69 179 SER A N 1
ATOM 1371 C CA . SER A 1 179 ? 16.785 -8.416 -17.038 1.00 80.69 179 SER A CA 1
ATOM 1372 C C . SER A 1 179 ? 16.067 -8.780 -15.744 1.00 80.69 179 SER A C 1
ATOM 1374 O O . SER A 1 179 ? 15.159 -8.065 -15.328 1.00 80.69 179 SER A O 1
ATOM 1376 N N . ASP A 1 180 ? 16.530 -9.833 -15.074 1.00 85.44 180 ASP A N 1
ATOM 1377 C CA . ASP A 1 180 ? 15.847 -10.402 -13.914 1.00 85.44 180 ASP A CA 1
ATOM 1378 C C . ASP A 1 180 ? 15.967 -9.476 -12.706 1.00 85.44 180 ASP A C 1
ATOM 1380 O O . ASP A 1 180 ? 14.972 -9.168 -12.062 1.00 85.44 180 ASP A O 1
ATOM 1384 N N . LYS A 1 181 ? 17.160 -8.917 -12.461 1.00 87.81 181 LYS A N 1
ATOM 1385 C CA . LYS A 1 181 ? 17.365 -7.928 -11.390 1.00 87.81 181 LYS A CA 1
ATOM 1386 C C . LYS A 1 181 ? 16.506 -6.682 -11.597 1.00 87.81 181 LYS A C 1
ATOM 1388 O O . LYS A 1 181 ? 15.896 -6.199 -10.650 1.00 87.81 181 LYS A O 1
ATOM 1393 N N . ARG A 1 182 ? 16.429 -6.170 -12.833 1.00 89.00 182 ARG A N 1
ATOM 1394 C CA . ARG A 1 182 ? 15.571 -5.014 -13.143 1.00 89.00 182 ARG A CA 1
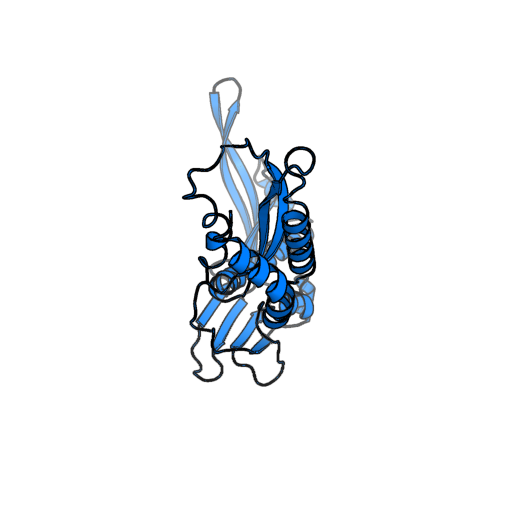ATOM 1395 C C . ARG A 1 182 ? 14.094 -5.348 -12.995 1.00 89.00 182 ARG A C 1
ATOM 1397 O O . ARG A 1 182 ? 13.334 -4.489 -12.559 1.00 89.00 182 ARG A O 1
ATOM 1404 N N . LEU A 1 183 ? 13.695 -6.568 -13.353 1.00 89.56 183 LEU A N 1
ATOM 1405 C CA . LEU A 1 183 ? 12.334 -7.039 -13.153 1.00 89.56 183 LEU A CA 1
ATOM 1406 C C . LEU A 1 183 ? 12.003 -7.140 -11.658 1.00 89.56 183 LEU A C 1
ATOM 1408 O O . LEU A 1 183 ? 10.956 -6.647 -11.261 1.00 89.56 183 LEU A O 1
ATOM 1412 N N . GLU A 1 184 ? 12.886 -7.681 -10.817 1.00 91.19 184 GLU A N 1
ATOM 1413 C CA . GLU A 1 184 ? 12.680 -7.719 -9.360 1.00 91.19 184 GLU A CA 1
ATOM 1414 C C . GLU A 1 184 ? 12.555 -6.312 -8.756 1.00 91.19 184 GLU A C 1
ATOM 1416 O O . GLU A 1 184 ? 11.574 -6.022 -8.071 1.00 91.19 184 GLU A O 1
ATOM 1421 N N . SER A 1 185 ? 13.459 -5.385 -9.095 1.00 91.81 185 SER A N 1
ATOM 1422 C CA . SER A 1 185 ? 13.341 -3.984 -8.653 1.00 91.81 185 SER A CA 1
ATOM 1423 C C . SER A 1 185 ? 12.054 -3.318 -9.150 1.00 91.81 185 SER A C 1
ATOM 1425 O O . SER A 1 185 ? 11.461 -2.489 -8.457 1.00 91.81 185 SER A O 1
ATOM 1427 N N . PHE A 1 186 ? 11.598 -3.679 -10.352 1.00 93.44 186 PHE A N 1
ATOM 1428 C CA . PHE A 1 186 ? 10.305 -3.245 -10.857 1.00 93.44 186 PHE A CA 1
ATOM 1429 C C . PHE A 1 186 ? 9.150 -3.785 -10.004 1.00 93.44 186 PHE A C 1
ATOM 1431 O O . PHE A 1 186 ? 8.277 -2.998 -9.648 1.00 93.44 186 PHE A O 1
ATOM 1438 N N . LYS A 1 187 ? 9.145 -5.076 -9.644 1.00 92.88 187 LYS A N 1
ATOM 1439 C CA . LYS A 1 187 ? 8.085 -5.688 -8.822 1.00 92.88 187 LYS A CA 1
ATOM 1440 C C . LYS A 1 187 ? 7.923 -4.972 -7.487 1.00 92.88 187 LYS A C 1
ATOM 1442 O O . LYS A 1 187 ? 6.801 -4.644 -7.106 1.00 92.88 187 LYS A O 1
ATOM 1447 N N . GLU A 1 188 ? 9.032 -4.696 -6.804 1.00 91.69 188 GLU A N 1
ATOM 1448 C CA . GLU A 1 188 ? 9.033 -3.970 -5.531 1.00 91.69 188 GLU A CA 1
ATOM 1449 C C . GLU A 1 188 ? 8.445 -2.567 -5.696 1.00 91.69 188 GLU A C 1
ATOM 1451 O O . GLU A 1 188 ? 7.472 -2.216 -5.028 1.00 91.69 188 GLU A O 1
ATOM 1456 N N . LYS A 1 189 ? 8.975 -1.789 -6.649 1.00 93.00 189 LYS A N 1
ATOM 1457 C CA . LYS A 1 189 ? 8.531 -0.412 -6.894 1.00 93.00 189 LYS A CA 1
ATOM 1458 C C . LYS A 1 189 ? 7.064 -0.346 -7.313 1.00 93.00 189 LYS A C 1
ATOM 1460 O O . LYS A 1 189 ? 6.328 0.513 -6.834 1.00 93.00 189 LYS A O 1
ATOM 1465 N N . TYR A 1 190 ? 6.634 -1.255 -8.183 1.00 93.62 190 TYR A N 1
ATOM 1466 C CA . TYR A 1 190 ? 5.250 -1.357 -8.623 1.00 93.62 190 TYR A CA 1
ATOM 1467 C C . TYR A 1 190 ? 4.312 -1.701 -7.459 1.00 93.62 190 TYR A C 1
ATOM 1469 O O . TYR A 1 190 ? 3.291 -1.038 -7.287 1.00 93.62 190 TYR A O 1
ATOM 1477 N N . PHE A 1 191 ? 4.671 -2.675 -6.615 1.00 92.50 191 PHE A N 1
ATOM 1478 C CA . PHE A 1 191 ? 3.863 -3.017 -5.444 1.00 92.50 191 PHE A CA 1
ATOM 1479 C C . PHE A 1 191 ? 3.768 -1.848 -4.458 1.00 92.50 191 PHE A C 1
ATOM 1481 O O . PHE A 1 191 ? 2.677 -1.545 -3.987 1.00 92.50 191 PHE A O 1
ATOM 1488 N N . THR A 1 192 ? 4.868 -1.134 -4.203 1.00 92.75 192 THR A N 1
ATOM 1489 C CA . THR A 1 192 ? 4.850 0.088 -3.386 1.00 92.75 192 THR A CA 1
ATOM 1490 C C . THR A 1 192 ? 3.954 1.174 -3.984 1.00 92.75 192 THR A C 1
ATOM 1492 O O . THR A 1 192 ? 3.220 1.828 -3.252 1.00 92.75 192 THR A O 1
ATOM 1495 N N . MET A 1 193 ? 3.969 1.372 -5.306 1.00 91.75 193 MET A N 1
ATOM 1496 C CA . MET A 1 193 ? 3.056 2.318 -5.960 1.00 91.75 193 MET A CA 1
ATOM 1497 C C . MET A 1 193 ? 1.590 1.911 -5.777 1.00 91.75 193 MET A C 1
ATOM 1499 O O . MET A 1 193 ? 0.766 2.754 -5.427 1.00 91.75 193 MET A O 1
ATOM 1503 N N . LEU A 1 194 ? 1.278 0.625 -5.966 1.00 91.19 194 LEU A N 1
ATOM 1504 C CA . LEU A 1 194 ? -0.066 0.076 -5.779 1.00 91.19 194 LEU A CA 1
ATOM 1505 C C . LEU A 1 194 ? -0.575 0.286 -4.345 1.00 91.19 194 LEU A C 1
ATOM 1507 O O . LEU A 1 194 ? -1.712 0.711 -4.155 1.00 91.19 194 LEU A O 1
ATOM 1511 N N . THR A 1 195 ? 0.256 0.021 -3.335 1.00 92.00 195 THR A N 1
ATOM 1512 C CA . THR A 1 195 ? -0.146 0.173 -1.930 1.00 92.00 195 THR A CA 1
ATOM 1513 C C . THR A 1 195 ? -0.218 1.630 -1.488 1.00 92.00 195 THR A C 1
ATOM 1515 O O . THR A 1 195 ? -1.127 1.985 -0.741 1.00 92.00 195 THR A O 1
ATOM 1518 N N . ASN A 1 196 ? 0.675 2.495 -1.975 1.00 91.56 196 ASN A N 1
ATOM 1519 C CA . ASN A 1 196 ? 0.647 3.924 -1.661 1.00 91.56 196 ASN A CA 1
ATOM 1520 C C . ASN A 1 196 ? -0.640 4.601 -2.133 1.00 91.56 196 ASN A C 1
ATOM 1522 O O . ASN A 1 196 ? -1.177 5.447 -1.420 1.00 91.56 196 ASN A O 1
ATOM 1526 N N . GLU A 1 197 ? -1.158 4.195 -3.291 1.00 89.75 197 GLU A N 1
ATOM 1527 C CA . GLU A 1 197 ? -2.418 4.724 -3.802 1.00 89.75 197 GLU A CA 1
ATOM 1528 C C . GLU A 1 197 ? -3.583 4.439 -2.845 1.00 89.75 197 GLU A C 1
ATOM 1530 O O . GLU A 1 197 ? -4.401 5.310 -2.548 1.00 89.75 197 GLU A O 1
ATOM 1535 N N . LEU A 1 198 ? -3.621 3.229 -2.285 1.00 89.62 198 LEU A N 1
ATOM 1536 C CA . LEU A 1 198 ? -4.623 2.874 -1.291 1.00 89.62 198 LEU A CA 1
ATOM 1537 C C . LEU A 1 198 ? -4.359 3.532 0.069 1.00 89.62 198 LEU A C 1
ATOM 1539 O O . LEU A 1 198 ? -5.307 3.899 0.760 1.00 89.62 198 LEU A O 1
ATOM 1543 N N . ASN A 1 199 ? -3.100 3.706 0.469 1.00 90.12 199 ASN A N 1
ATOM 1544 C CA . ASN A 1 199 ? -2.769 4.333 1.748 1.00 90.12 199 ASN A CA 1
ATOM 1545 C C . ASN A 1 199 ? -3.359 5.746 1.858 1.00 90.12 199 ASN A C 1
ATOM 1547 O O . ASN A 1 199 ? -3.852 6.102 2.924 1.00 90.12 199 ASN A O 1
ATOM 1551 N N . GLY A 1 200 ? -3.432 6.507 0.760 1.00 86.88 200 GLY A N 1
ATOM 1552 C CA . GLY A 1 200 ? -4.127 7.800 0.745 1.00 86.88 200 GLY A CA 1
ATOM 1553 C C . GLY A 1 200 ? -5.619 7.698 1.098 1.00 86.88 200 GLY A C 1
ATOM 1554 O O . GLY A 1 200 ? -6.154 8.549 1.814 1.00 86.88 200 GLY A O 1
ATOM 1555 N N . PHE A 1 201 ? -6.294 6.629 0.661 1.00 89.81 201 PHE A N 1
ATOM 1556 C CA . PHE A 1 201 ? -7.666 6.328 1.079 1.00 89.81 201 PHE A CA 1
ATOM 1557 C C . PHE A 1 201 ? -7.724 5.955 2.566 1.00 89.81 201 PHE A C 1
ATOM 1559 O O . PHE A 1 201 ? -8.510 6.544 3.314 1.00 89.81 201 PHE A O 1
ATOM 1566 N N . LYS A 1 202 ? -6.861 5.035 3.014 1.00 90.50 202 LYS A N 1
ATOM 1567 C CA . LYS A 1 202 ? -6.825 4.575 4.412 1.00 90.50 202 LYS A CA 1
ATOM 1568 C C . LYS A 1 202 ? -6.555 5.716 5.384 1.00 90.50 202 LYS A C 1
ATOM 1570 O O . LYS A 1 202 ? -7.253 5.866 6.376 1.00 90.50 202 LYS A O 1
ATOM 1575 N N . GLU A 1 203 ? -5.627 6.612 5.071 1.00 88.50 203 GLU A N 1
ATOM 1576 C CA . GLU A 1 203 ? -5.346 7.780 5.910 1.00 88.50 203 GLU A CA 1
ATOM 1577 C C . GLU A 1 203 ? -6.568 8.674 6.159 1.00 88.50 203 GLU A C 1
ATOM 1579 O O . GLU A 1 203 ? -6.620 9.397 7.162 1.00 88.50 203 GLU A O 1
ATOM 1584 N N . LYS A 1 204 ? -7.528 8.677 5.229 1.00 88.88 204 LYS A N 1
ATOM 1585 C CA . LYS A 1 204 ? -8.742 9.481 5.326 1.00 88.88 204 LYS A CA 1
ATOM 1586 C C . LYS A 1 204 ? -9.883 8.729 6.009 1.00 88.88 204 LYS A C 1
ATOM 1588 O O . LYS A 1 204 ? -10.637 9.367 6.751 1.00 88.88 204 LYS A O 1
ATOM 1593 N N . TYR A 1 205 ? -10.009 7.427 5.757 1.00 89.38 205 TYR A N 1
ATOM 1594 C CA . TYR A 1 205 ? -11.211 6.657 6.081 1.00 89.38 205 TYR A CA 1
ATOM 1595 C C . TYR A 1 205 ? -11.006 5.453 7.011 1.00 89.38 205 TYR A C 1
ATOM 1597 O O . TYR A 1 205 ? -11.998 4.999 7.578 1.00 89.38 205 TYR A O 1
ATOM 1605 N N . ASP A 1 206 ? -9.780 4.967 7.206 1.00 86.12 206 ASP A N 1
ATOM 1606 C CA . ASP A 1 206 ? -9.512 3.826 8.087 1.00 86.12 206 ASP A CA 1
ATOM 1607 C C . ASP A 1 206 ? -9.415 4.244 9.553 1.00 86.12 206 ASP A C 1
ATOM 1609 O O . ASP A 1 206 ? -9.070 5.377 9.915 1.00 86.12 206 ASP A O 1
ATOM 1613 N N . PHE A 1 207 ? -9.706 3.269 10.406 1.00 83.25 207 PHE A N 1
ATOM 1614 C CA . PHE A 1 207 ? -9.486 3.345 11.837 1.00 83.25 207 PHE A CA 1
ATOM 1615 C C . PHE A 1 207 ? -8.056 2.905 12.132 1.00 83.25 207 PHE A C 1
ATOM 1617 O O . PHE A 1 207 ? -7.698 1.752 11.909 1.00 83.25 207 PHE A O 1
ATOM 1624 N N . THR A 1 208 ? -7.225 3.803 12.651 1.00 81.31 208 THR A N 1
ATOM 1625 C CA . THR A 1 208 ? -5.819 3.484 12.922 1.00 81.31 208 THR A CA 1
ATOM 1626 C C . THR A 1 208 ? -5.606 3.183 14.396 1.00 81.31 208 THR A C 1
ATOM 1628 O O . THR A 1 208 ? -6.095 3.896 15.268 1.00 81.31 208 THR A O 1
ATOM 1631 N N . ILE A 1 209 ? -4.868 2.115 14.698 1.00 78.25 209 ILE A N 1
ATOM 1632 C CA . ILE A 1 209 ? -4.436 1.840 16.069 1.00 78.25 209 ILE A CA 1
ATOM 1633 C C . ILE A 1 209 ? -3.210 2.706 16.349 1.00 78.25 209 ILE A C 1
ATOM 1635 O O . ILE A 1 209 ? -2.149 2.510 15.758 1.00 78.25 209 ILE A O 1
ATOM 1639 N N . THR A 1 210 ? -3.354 3.656 17.261 1.00 80.38 210 THR A N 1
ATOM 1640 C CA . THR A 1 210 ? -2.278 4.537 17.704 1.00 80.38 210 THR A CA 1
ATOM 1641 C C . THR A 1 210 ? -1.734 4.036 19.033 1.00 80.38 210 THR A C 1
ATOM 1643 O O . THR A 1 210 ? -2.508 3.693 19.925 1.00 80.38 210 THR A O 1
ATOM 1646 N N . LYS A 1 211 ? -0.403 3.986 19.155 1.00 81.50 211 LYS A N 1
ATOM 1647 C CA . LYS A 1 211 ? 0.294 3.746 20.421 1.00 81.50 211 LYS A CA 1
ATOM 1648 C C . LYS A 1 211 ? 0.902 5.051 20.906 1.00 81.50 211 LYS A C 1
ATOM 1650 O O . LYS A 1 211 ? 1.649 5.675 20.158 1.00 81.50 211 LYS A O 1
ATOM 1655 N N . GLU A 1 212 ? 0.608 5.430 22.138 1.00 80.06 212 GLU A N 1
ATOM 1656 C CA . GLU A 1 212 ? 1.134 6.638 22.772 1.00 80.06 212 GLU A CA 1
ATOM 1657 C C . GLU A 1 212 ? 1.690 6.307 24.154 1.00 80.06 212 GLU A C 1
ATOM 1659 O O . GLU A 1 212 ? 1.200 5.408 24.839 1.00 80.06 212 GLU A O 1
ATOM 1664 N N . SER A 1 213 ? 2.744 7.022 24.541 1.00 81.38 213 SER A N 1
ATOM 1665 C CA . SER A 1 213 ? 3.342 6.931 25.869 1.00 81.38 213 SER A CA 1
ATOM 1666 C C . SER A 1 213 ? 3.076 8.230 26.617 1.00 81.38 213 SER A C 1
ATOM 1668 O O . SER A 1 213 ? 3.516 9.291 26.183 1.00 81.38 213 SER A O 1
ATOM 1670 N N . ASP A 1 214 ? 2.385 8.123 27.744 1.00 77.50 214 ASP A N 1
ATOM 1671 C CA . ASP A 1 214 ? 2.072 9.228 28.645 1.00 77.50 214 ASP A CA 1
ATOM 1672 C C . ASP A 1 214 ? 2.814 9.081 29.975 1.00 77.50 214 ASP A C 1
ATOM 1674 O O . ASP A 1 214 ? 3.357 8.023 30.304 1.00 77.50 214 ASP A O 1
ATOM 1678 N N . ILE A 1 215 ? 2.836 10.160 30.756 1.00 75.56 215 ILE A N 1
ATOM 1679 C CA . ILE A 1 215 ? 3.431 10.181 32.093 1.00 75.56 215 ILE A CA 1
ATOM 1680 C C . ILE A 1 215 ? 2.319 10.089 33.133 1.00 75.56 215 ILE A C 1
ATOM 1682 O O . ILE A 1 215 ? 1.416 10.924 33.170 1.00 75.56 215 ILE A O 1
ATOM 1686 N N . PHE A 1 216 ? 2.434 9.103 34.015 1.00 72.38 216 PHE A N 1
ATOM 1687 C CA . PHE A 1 216 ? 1.699 9.040 35.269 1.00 72.38 216 PHE A CA 1
ATOM 1688 C C . PHE A 1 216 ? 2.601 9.483 36.415 1.00 72.38 216 PHE A C 1
ATOM 1690 O O . PHE A 1 216 ? 3.782 9.139 36.459 1.00 72.38 216 PHE A O 1
ATOM 1697 N N . TRP A 1 217 ? 2.020 10.218 37.354 1.00 73.00 217 TRP A N 1
ATOM 1698 C CA . TRP A 1 217 ? 2.694 10.641 38.572 1.00 73.00 217 TRP A CA 1
ATOM 1699 C C . TRP A 1 217 ? 2.206 9.788 39.736 1.00 73.00 217 TRP A C 1
ATOM 1701 O O . TRP A 1 217 ? 0.999 9.666 39.942 1.00 73.00 217 TRP A O 1
ATOM 1711 N N . HIS A 1 218 ? 3.139 9.194 40.471 1.00 74.69 218 HIS A N 1
ATOM 1712 C CA . HIS A 1 218 ? 2.866 8.491 41.723 1.00 74.69 218 HIS A CA 1
ATOM 1713 C C . HIS A 1 218 ? 3.286 9.346 42.904 1.00 74.69 218 HIS A C 1
ATOM 1715 O O . HIS A 1 218 ? 4.259 10.091 42.813 1.00 74.69 218 HIS A O 1
ATOM 1721 N N . VAL A 1 219 ? 2.568 9.218 44.015 1.00 78.12 219 VAL A N 1
ATOM 1722 C CA . VAL A 1 219 ? 2.955 9.868 45.268 1.00 78.12 219 VAL A CA 1
ATOM 1723 C C . VAL A 1 219 ? 4.000 9.007 45.976 1.00 78.12 219 VAL A C 1
ATOM 1725 O O . VAL A 1 219 ? 3.800 7.798 46.119 1.00 78.12 219 VAL A O 1
ATOM 1728 N N . ASP A 1 220 ? 5.097 9.610 46.442 1.00 76.31 220 ASP A N 1
ATOM 1729 C CA . ASP A 1 220 ? 6.099 8.910 47.256 1.00 76.31 220 ASP A CA 1
ATOM 1730 C C . ASP A 1 220 ? 5.509 8.508 48.622 1.00 76.31 220 ASP A C 1
ATOM 1732 O O . ASP A 1 220 ? 5.407 9.307 49.560 1.00 76.31 220 ASP A O 1
ATOM 1736 N N . LEU A 1 221 ? 5.157 7.226 48.752 1.00 74.44 221 LEU A N 1
ATOM 1737 C CA . LEU A 1 221 ? 4.558 6.662 49.966 1.00 74.44 221 LEU A CA 1
ATOM 1738 C C . LEU A 1 221 ? 5.495 6.674 51.178 1.00 74.44 221 LEU A C 1
ATOM 1740 O O . LEU A 1 221 ? 5.018 6.521 52.301 1.00 74.44 221 LEU A O 1
ATOM 1744 N N . LYS A 1 222 ? 6.812 6.862 50.999 1.00 73.94 222 LYS A N 1
ATOM 1745 C CA . LYS A 1 222 ? 7.725 7.013 52.145 1.00 73.94 222 LYS A CA 1
ATOM 1746 C C . LYS A 1 222 ? 7.503 8.332 52.874 1.00 73.94 222 LYS A C 1
ATOM 1748 O O . LYS A 1 222 ? 7.758 8.404 54.073 1.00 73.94 222 LYS A O 1
ATOM 1753 N N . LYS A 1 223 ? 7.076 9.370 52.154 1.00 70.94 223 LYS A N 1
ATOM 1754 C CA . LYS A 1 223 ? 6.848 10.716 52.698 1.00 70.94 223 LYS A CA 1
ATOM 1755 C C . LYS A 1 223 ? 5.376 10.993 52.972 1.00 70.94 223 LYS A C 1
ATOM 1757 O O . LYS A 1 223 ? 5.088 11.769 53.877 1.00 70.94 223 LYS A O 1
ATOM 1762 N N . SER A 1 224 ? 4.490 10.342 52.224 1.00 74.25 224 SER A N 1
ATOM 1763 C CA . SER A 1 224 ? 3.048 10.577 52.269 1.00 74.25 224 SER A CA 1
ATOM 1764 C C . SER A 1 224 ? 2.273 9.245 52.264 1.00 74.25 224 SER A C 1
ATOM 1766 O O . SER A 1 224 ? 1.598 8.913 51.284 1.00 74.25 224 SER A O 1
ATOM 1768 N N . PRO A 1 225 ? 2.402 8.423 53.330 1.00 78.12 225 PRO A N 1
ATOM 1769 C CA . PRO A 1 225 ? 1.764 7.105 53.429 1.00 78.12 225 PRO A CA 1
ATOM 1770 C C . PRO A 1 225 ? 0.228 7.162 53.406 1.00 78.12 225 PRO A C 1
ATOM 1772 O O . PRO A 1 225 ? -0.416 6.183 53.036 1.00 78.12 225 PRO A O 1
ATOM 1775 N N . GLU A 1 226 ? -0.370 8.304 53.746 1.00 75.94 226 GLU A N 1
ATOM 1776 C CA . GLU A 1 226 ? -1.809 8.567 53.658 1.00 75.94 226 GLU A CA 1
ATOM 1777 C C . GLU A 1 226 ? -2.366 8.469 52.226 1.00 75.94 226 GLU A C 1
ATOM 1779 O O . GLU A 1 226 ? -3.567 8.277 52.048 1.00 75.94 226 GLU A O 1
ATOM 1784 N N . PHE A 1 227 ? -1.503 8.508 51.204 1.00 77.88 227 PHE A N 1
ATOM 1785 C CA . PHE A 1 227 ? -1.875 8.325 49.797 1.00 77.88 227 PHE A CA 1
ATOM 1786 C C . PHE A 1 227 ? -1.721 6.875 49.305 1.00 77.88 227 PHE A C 1
ATOM 1788 O O . PHE A 1 227 ? -1.805 6.622 48.102 1.00 77.88 227 PHE A O 1
ATOM 1795 N N . ALA A 1 228 ? -1.524 5.898 50.200 1.00 81.62 228 ALA A N 1
ATOM 1796 C CA . ALA A 1 228 ? -1.419 4.485 49.821 1.00 81.62 228 ALA A CA 1
ATOM 1797 C C . ALA A 1 228 ? -2.638 4.002 49.016 1.00 81.62 228 ALA A C 1
ATOM 1799 O O . ALA A 1 228 ? -2.474 3.359 47.980 1.00 81.62 228 ALA A O 1
ATOM 1800 N N . GLU A 1 229 ? -3.849 4.380 49.438 1.00 81.00 229 GLU A N 1
ATOM 1801 C CA . GLU A 1 229 ? -5.081 4.027 48.724 1.00 81.00 229 GLU A CA 1
ATOM 1802 C C . GLU A 1 229 ? -5.151 4.697 47.342 1.00 81.00 229 GLU A C 1
ATOM 1804 O O . GLU A 1 229 ? -5.556 4.066 46.367 1.00 81.00 229 GLU A O 1
ATOM 1809 N N . PHE A 1 230 ? -4.679 5.942 47.212 1.00 79.56 230 PHE A N 1
ATOM 1810 C CA . PHE A 1 230 ? -4.595 6.625 45.919 1.00 79.56 230 PHE A CA 1
ATOM 1811 C C . PHE A 1 230 ? -3.682 5.866 44.944 1.00 79.56 230 PHE A C 1
ATOM 1813 O O . PHE A 1 230 ? -4.096 5.580 43.817 1.00 79.56 230 PHE A O 1
ATOM 1820 N N . ASN A 1 231 ? -2.481 5.470 45.380 1.00 81.38 231 ASN A N 1
ATOM 1821 C CA . ASN A 1 231 ? -1.553 4.700 44.546 1.00 81.38 231 ASN A CA 1
ATOM 1822 C C . ASN A 1 231 ? -2.103 3.305 44.194 1.00 81.38 231 ASN A C 1
ATOM 1824 O O . ASN A 1 231 ? -1.885 2.827 43.078 1.00 81.38 231 ASN A O 1
ATOM 1828 N N . GLU A 1 232 ? -2.854 2.663 45.095 1.00 84.88 232 GLU A N 1
ATOM 1829 C CA . GLU A 1 232 ? -3.539 1.394 44.816 1.00 84.88 232 GLU A CA 1
ATOM 1830 C C . GLU A 1 232 ? -4.580 1.564 43.696 1.00 84.88 232 GLU A C 1
ATOM 1832 O O . GLU A 1 232 ? -4.562 0.829 42.704 1.00 84.88 232 GLU A O 1
ATOM 1837 N N . LYS A 1 233 ? -5.448 2.582 43.793 1.00 82.50 233 LYS A N 1
ATOM 1838 C CA . LYS A 1 233 ? -6.458 2.864 42.759 1.00 82.50 233 LYS A CA 1
ATOM 1839 C C . LYS A 1 233 ? -5.827 3.263 41.425 1.00 82.50 233 LYS A C 1
ATOM 1841 O O . LYS A 1 233 ? -6.335 2.861 40.373 1.00 82.50 233 LYS A O 1
ATOM 1846 N N . LEU A 1 234 ? -4.726 4.015 41.455 1.00 79.62 234 LEU A N 1
ATOM 1847 C CA . LEU A 1 234 ? -3.965 4.395 40.265 1.00 79.62 234 LEU A CA 1
ATOM 1848 C C . LEU A 1 234 ? -3.353 3.162 39.581 1.00 79.62 234 LEU A C 1
ATOM 1850 O O . LEU A 1 234 ? -3.456 3.017 38.364 1.00 79.62 234 LEU A O 1
ATOM 1854 N N . THR A 1 235 ? -2.776 2.245 40.361 1.00 83.00 235 THR A N 1
ATOM 1855 C CA . THR A 1 235 ? -2.199 0.987 39.861 1.00 83.00 235 THR A CA 1
ATOM 1856 C C . THR A 1 235 ? -3.274 0.097 39.237 1.00 83.00 235 THR A C 1
ATOM 1858 O O . THR A 1 235 ? -3.103 -0.367 38.111 1.00 83.00 235 THR A O 1
ATOM 1861 N N . ALA A 1 236 ? -4.433 -0.046 39.887 1.00 84.06 236 ALA A N 1
ATOM 1862 C CA . ALA A 1 236 ? -5.564 -0.790 39.331 1.00 84.06 236 ALA A CA 1
ATOM 1863 C C . ALA A 1 236 ? -6.057 -0.193 37.997 1.00 84.06 236 ALA A C 1
ATOM 1865 O O . ALA A 1 236 ? -6.319 -0.923 37.040 1.00 84.06 236 ALA A O 1
ATOM 1866 N N . ALA A 1 237 ? -6.135 1.140 37.887 1.00 81.88 237 ALA A N 1
ATOM 1867 C CA . ALA A 1 237 ? -6.475 1.795 36.623 1.00 81.88 237 ALA A CA 1
ATOM 1868 C C . ALA A 1 237 ? -5.427 1.522 35.534 1.00 81.88 237 ALA A C 1
ATOM 1870 O O . ALA A 1 237 ? -5.797 1.204 34.401 1.00 81.88 237 ALA A O 1
ATOM 1871 N N . LYS A 1 238 ? -4.133 1.591 35.870 1.00 78.94 238 LYS A N 1
ATOM 1872 C CA . LYS A 1 238 ? -3.041 1.264 34.941 1.00 78.94 238 LYS A CA 1
ATOM 1873 C C . LYS A 1 238 ? -3.152 -0.158 34.409 1.00 78.94 238 LYS A C 1
ATOM 1875 O O . LYS A 1 238 ? -3.037 -0.347 33.203 1.00 78.94 238 LYS A O 1
ATOM 1880 N N . GLU A 1 239 ? -3.412 -1.140 35.266 1.00 83.19 239 GLU A N 1
ATOM 1881 C CA . GLU A 1 239 ? -3.584 -2.534 34.846 1.00 83.19 239 GLU A CA 1
ATOM 1882 C C . GLU A 1 239 ? -4.783 -2.709 33.910 1.00 83.19 239 GLU A C 1
ATOM 1884 O O . GLU A 1 239 ? -4.689 -3.423 32.909 1.00 83.19 239 GLU A O 1
ATOM 1889 N N . ILE A 1 240 ? -5.901 -2.027 34.181 1.00 82.88 240 ILE A N 1
ATOM 1890 C CA . ILE A 1 240 ? -7.072 -2.063 33.297 1.00 82.88 240 ILE A CA 1
ATOM 1891 C C . ILE A 1 240 ? -6.708 -1.524 31.914 1.00 82.88 240 ILE A C 1
ATOM 1893 O O . ILE A 1 240 ? -7.025 -2.161 30.908 1.00 82.88 240 ILE A O 1
ATOM 1897 N N . PHE A 1 241 ? -6.026 -0.380 31.845 1.00 76.44 241 PHE A N 1
ATOM 1898 C CA . PHE A 1 241 ? -5.666 0.194 30.557 1.00 76.44 241 PHE A CA 1
ATOM 1899 C C . PHE A 1 241 ? -4.520 -0.551 29.851 1.00 76.44 241 PHE A C 1
ATOM 1901 O O . PHE A 1 241 ? -4.517 -0.614 28.625 1.00 76.44 241 PHE A O 1
ATOM 1908 N N . ALA A 1 242 ? -3.571 -1.141 30.583 1.00 77.38 242 ALA A N 1
ATOM 1909 C CA . ALA A 1 242 ? -2.496 -1.957 30.014 1.00 77.38 242 ALA A CA 1
ATOM 1910 C C . ALA A 1 242 ? -3.031 -3.237 29.350 1.00 77.38 242 ALA A C 1
ATOM 1912 O O . ALA A 1 242 ? -2.482 -3.699 28.351 1.00 77.38 242 ALA A O 1
ATOM 1913 N N . ASN A 1 243 ? -4.123 -3.786 29.886 1.00 81.25 243 ASN A N 1
ATOM 1914 C CA . ASN A 1 243 ? -4.778 -4.976 29.350 1.00 81.25 243 ASN A CA 1
ATOM 1915 C C . ASN A 1 243 ? -5.809 -4.673 28.250 1.00 81.25 243 ASN A C 1
ATOM 1917 O O . ASN A 1 243 ? -6.285 -5.604 27.600 1.00 81.25 243 ASN A O 1
ATOM 1921 N N . GLN A 1 244 ? -6.160 -3.403 28.028 1.00 75.38 244 GLN A N 1
ATOM 1922 C CA . GLN A 1 244 ? -7.111 -3.002 26.996 1.00 75.38 244 GLN A CA 1
ATOM 1923 C C . GLN A 1 244 ? -6.465 -3.085 25.612 1.00 75.38 244 GLN A C 1
ATOM 1925 O O . GLN A 1 244 ? -5.494 -2.383 25.316 1.00 75.38 244 GLN A O 1
ATOM 1930 N N . LYS A 1 245 ? -7.046 -3.881 24.713 1.00 75.50 245 LYS A N 1
ATOM 1931 C CA . LYS A 1 245 ? -6.676 -3.849 23.296 1.00 75.50 245 LYS A CA 1
ATOM 1932 C C . LYS A 1 245 ? -7.495 -2.792 22.571 1.00 75.50 245 LYS A C 1
ATOM 1934 O O . LYS A 1 245 ? -8.629 -2.486 22.927 1.00 75.50 245 LYS A O 1
ATOM 1939 N N . ALA A 1 246 ? -6.936 -2.274 21.482 1.00 68.12 246 ALA A N 1
ATOM 1940 C CA . ALA A 1 246 ? -7.617 -1.294 20.642 1.00 68.12 246 ALA A CA 1
ATOM 1941 C C . ALA A 1 246 ? -8.943 -1.828 20.053 1.00 68.12 246 ALA A C 1
ATOM 1943 O O . ALA A 1 246 ? -9.866 -1.060 19.812 1.00 68.12 246 ALA A O 1
ATOM 1944 N N . SER A 1 247 ? -9.057 -3.144 19.856 1.00 66.88 247 SER A N 1
ATOM 1945 C CA . SER A 1 247 ? -10.262 -3.815 19.353 1.00 66.88 247 SER A CA 1
ATOM 1946 C C . SER A 1 247 ? -11.343 -4.076 20.405 1.00 66.88 247 SER A C 1
ATOM 1948 O O . SER A 1 247 ? -12.436 -4.507 20.042 1.00 66.88 247 SER A O 1
ATOM 1950 N N . ASP A 1 248 ? -11.038 -3.905 21.690 1.00 70.19 248 ASP A N 1
ATOM 1951 C CA . ASP A 1 248 ? -11.941 -4.294 22.771 1.00 70.19 248 ASP A CA 1
ATOM 1952 C C . ASP A 1 248 ? -13.058 -3.250 22.958 1.00 70.19 248 ASP A C 1
ATOM 1954 O O . ASP A 1 248 ? -12.846 -2.046 22.789 1.00 70.19 248 ASP A O 1
ATOM 1958 N N . ASP A 1 249 ? -14.256 -3.699 23.347 1.00 69.94 249 ASP A N 1
ATOM 1959 C CA . ASP A 1 249 ? -15.375 -2.800 23.648 1.00 69.94 249 ASP A CA 1
ATOM 1960 C C . ASP A 1 249 ? -15.046 -1.903 24.854 1.00 69.94 249 ASP A C 1
ATOM 1962 O O . ASP A 1 249 ? -14.763 -2.373 25.960 1.00 69.94 249 ASP A O 1
ATOM 1966 N N . VAL A 1 250 ? -15.145 -0.588 24.645 1.00 72.12 250 VAL A N 1
ATOM 1967 C CA . VAL A 1 250 ? -14.912 0.453 25.656 1.00 72.12 250 VAL A CA 1
ATOM 1968 C C . VAL A 1 250 ? -15.880 0.327 26.838 1.00 72.12 250 VAL A C 1
ATOM 1970 O O . VAL A 1 250 ? -15.573 0.792 27.939 1.00 72.12 250 VAL A O 1
ATOM 1973 N N . LYS A 1 251 ? -17.056 -0.288 26.647 1.00 76.50 251 LYS A N 1
ATOM 1974 C CA . LYS A 1 251 ? -18.036 -0.485 27.723 1.00 76.50 251 LYS A CA 1
ATOM 1975 C C . LYS A 1 251 ? -17.456 -1.307 28.878 1.00 76.50 251 LYS A C 1
ATOM 1977 O O . LYS A 1 251 ? -17.549 -0.873 30.024 1.00 76.50 251 LYS A O 1
ATOM 1982 N N . SER A 1 252 ? -16.784 -2.417 28.571 1.00 78.19 252 SER A N 1
ATOM 1983 C CA . SER A 1 252 ? -16.154 -3.292 29.573 1.00 78.19 252 SER A CA 1
ATOM 1984 C C . SER A 1 252 ? -15.068 -2.557 30.366 1.00 78.19 252 SER A C 1
ATOM 1986 O O . SER A 1 252 ? -15.000 -2.642 31.592 1.00 78.19 252 SER A O 1
ATOM 1988 N N . THR A 1 253 ? -14.254 -1.746 29.688 1.00 79.12 253 THR A N 1
ATOM 1989 C CA . THR A 1 253 ? -13.221 -0.916 30.327 1.00 79.12 253 THR A CA 1
ATOM 1990 C C . THR A 1 253 ? -13.827 0.115 31.271 1.00 79.12 253 THR A C 1
ATOM 1992 O O . THR A 1 253 ? -13.324 0.314 32.374 1.00 79.12 253 THR A O 1
ATOM 1995 N N . ARG A 1 254 ? -14.921 0.771 30.859 1.00 79.94 254 ARG A N 1
ATOM 1996 C CA . ARG A 1 254 ? -15.622 1.762 31.690 1.00 79.94 254 ARG A CA 1
ATOM 1997 C C . ARG A 1 254 ? -16.189 1.143 32.957 1.00 79.94 254 ARG A C 1
ATOM 1999 O O . ARG A 1 254 ? -16.075 1.753 34.012 1.00 79.94 254 ARG A O 1
ATOM 2006 N N . GLU A 1 255 ? -16.777 -0.042 32.850 1.00 86.62 255 GLU A N 1
ATOM 2007 C CA . GLU A 1 255 ? -17.308 -0.775 34.001 1.00 86.62 255 GLU A CA 1
ATOM 2008 C C . GLU A 1 255 ? -16.188 -1.124 34.991 1.00 86.62 255 GLU A C 1
ATOM 2010 O O . GLU A 1 255 ? -16.330 -0.870 36.185 1.00 86.62 255 GLU A O 1
ATOM 2015 N N . LYS A 1 256 ? -15.033 -1.590 34.498 1.00 84.25 256 LYS A N 1
ATOM 2016 C CA . LYS A 1 256 ? -13.857 -1.879 35.338 1.00 84.25 256 LYS A CA 1
ATOM 2017 C C . LYS A 1 256 ? -13.253 -0.633 35.991 1.00 84.25 256 LYS A C 1
ATOM 2019 O O . LYS A 1 256 ? -12.779 -0.712 37.117 1.00 84.25 256 LYS A O 1
ATOM 2024 N N . LEU A 1 257 ? -13.266 0.512 35.304 1.00 84.38 257 LEU A N 1
ATOM 2025 C CA . LEU A 1 257 ? -12.738 1.782 35.822 1.00 84.38 257 LEU A CA 1
ATOM 2026 C C . LEU A 1 257 ? -13.703 2.512 36.759 1.00 84.38 257 LEU A C 1
ATOM 2028 O O . LEU A 1 257 ? -13.274 3.424 37.467 1.00 84.38 257 LEU A O 1
ATOM 2032 N N . ALA A 1 258 ? -14.990 2.155 36.763 1.00 85.75 258 ALA A N 1
ATOM 2033 C CA . ALA A 1 258 ? -16.009 2.860 37.533 1.00 85.75 258 ALA A CA 1
ATOM 2034 C C . ALA A 1 258 ? -15.656 3.011 39.029 1.00 85.75 258 ALA A C 1
ATOM 2036 O O . ALA A 1 258 ? -15.776 4.134 39.522 1.00 85.75 258 ALA A O 1
ATOM 2037 N N . PRO A 1 259 ? -15.137 1.982 39.734 1.00 85.44 259 PRO A N 1
ATOM 2038 C CA . PRO A 1 259 ? -14.750 2.110 41.140 1.00 85.44 259 PRO A CA 1
ATOM 2039 C C . PRO A 1 259 ? -13.607 3.108 41.366 1.00 85.44 259 PRO A C 1
ATOM 2041 O O . PRO A 1 259 ? -13.679 3.932 42.274 1.00 85.44 259 PRO A O 1
ATOM 2044 N N . THR A 1 260 ? -12.570 3.092 40.519 1.00 83.25 260 THR A N 1
ATOM 2045 C CA . THR A 1 260 ? -11.459 4.055 40.606 1.00 83.25 260 THR A CA 1
ATOM 2046 C C . THR A 1 260 ? -11.935 5.477 40.318 1.00 83.25 260 THR A C 1
ATOM 2048 O O . THR A 1 260 ? -11.585 6.408 41.036 1.00 83.25 260 THR A O 1
ATOM 2051 N N . MET A 1 261 ? -12.781 5.657 39.301 1.00 78.62 261 MET A N 1
ATOM 2052 C CA . MET A 1 261 ? -13.346 6.968 38.969 1.00 78.62 261 MET A CA 1
ATOM 2053 C C . MET A 1 261 ? -14.264 7.500 40.071 1.00 78.62 261 MET A C 1
ATOM 2055 O O . MET A 1 261 ? -14.300 8.707 40.303 1.00 78.62 261 MET A O 1
ATOM 2059 N N . GLN A 1 262 ? -15.009 6.620 40.740 1.00 84.19 262 GLN A N 1
ATOM 2060 C CA . GLN A 1 262 ? -15.835 6.978 41.886 1.00 84.19 262 GLN A CA 1
ATOM 2061 C C . GLN A 1 262 ? -14.968 7.430 43.064 1.00 84.19 262 GLN A C 1
ATOM 2063 O O . GLN A 1 262 ? -15.190 8.525 43.570 1.00 84.19 262 GLN A O 1
ATOM 2068 N N . TYR A 1 263 ? -13.932 6.663 43.421 1.00 83.00 263 TYR A N 1
ATOM 2069 C CA . TYR A 1 263 ? -12.972 7.047 44.462 1.00 83.00 263 TYR A CA 1
ATOM 2070 C C . TYR A 1 263 ? -12.350 8.421 44.190 1.00 83.00 263 TYR A C 1
ATOM 2072 O O . TYR A 1 263 ? -12.341 9.281 45.070 1.00 83.00 263 TYR A O 1
ATOM 2080 N N . LEU A 1 264 ? -11.874 8.651 42.960 1.00 78.94 264 LEU A N 1
ATOM 2081 C CA . LEU A 1 264 ? -11.279 9.931 42.575 1.00 78.94 264 LEU A CA 1
ATOM 2082 C C . LEU A 1 264 ? -12.284 11.080 42.688 1.00 78.94 264 LEU A C 1
ATOM 2084 O O . LEU A 1 264 ? -11.906 12.156 43.121 1.00 78.94 264 LEU A O 1
ATOM 2088 N N . ARG A 1 265 ? -13.560 10.870 42.345 1.00 78.31 265 ARG A N 1
ATOM 2089 C CA . ARG A 1 265 ? -14.605 11.900 42.494 1.00 78.31 265 ARG A CA 1
ATOM 2090 C C . ARG A 1 265 ? -14.939 12.194 43.952 1.00 78.31 265 ARG A C 1
ATOM 2092 O O . ARG A 1 265 ? -15.083 13.352 44.310 1.00 78.31 265 ARG A O 1
ATOM 2099 N N . GLU A 1 266 ? -15.072 11.166 44.782 1.00 81.06 266 GLU A N 1
ATOM 2100 C CA . GLU A 1 266 ? -15.454 11.307 46.195 1.00 81.06 266 GLU A CA 1
ATOM 2101 C C . GLU A 1 266 ? -14.348 11.917 47.065 1.00 81.06 266 GLU A C 1
ATOM 2103 O O . GLU A 1 266 ? -14.630 12.448 48.143 1.00 81.06 266 GLU A O 1
ATOM 2108 N N . ASN A 1 267 ? -13.100 11.831 46.602 1.00 74.12 267 ASN A N 1
ATOM 2109 C CA . ASN A 1 267 ? -11.930 12.364 47.290 1.00 74.12 267 ASN A CA 1
ATOM 2110 C C . ASN A 1 267 ? -11.306 13.576 46.579 1.00 74.12 267 ASN A C 1
ATOM 2112 O O . ASN A 1 267 ? -10.401 14.178 47.145 1.00 74.12 267 ASN A O 1
ATOM 2116 N N . ALA A 1 268 ? -11.819 13.979 45.408 1.00 61.66 268 ALA A N 1
ATOM 2117 C CA . ALA A 1 268 ? -11.370 15.178 44.690 1.00 61.66 268 ALA A CA 1
ATOM 2118 C C . ALA A 1 268 ? -11.564 16.467 45.503 1.00 61.66 268 ALA A C 1
ATOM 2120 O O . ALA A 1 268 ? -10.752 17.374 45.382 1.00 61.66 268 ALA A O 1
ATOM 2121 N N . ASP A 1 269 ? -12.610 16.527 46.335 1.00 50.78 269 ASP A N 1
ATOM 2122 C CA . ASP A 1 269 ? -12.955 17.709 47.141 1.00 50.78 269 ASP A CA 1
ATOM 2123 C C . ASP A 1 269 ? -12.485 17.606 48.607 1.00 50.78 269 ASP A C 1
ATOM 2125 O O . ASP A 1 269 ? -12.705 18.519 49.403 1.00 50.78 269 ASP A O 1
ATOM 2129 N N . LYS A 1 270 ? -11.897 16.468 49.004 1.00 51.41 270 LYS A N 1
ATOM 2130 C CA . LYS A 1 270 ? -11.459 16.204 50.389 1.00 51.41 270 LYS A CA 1
ATOM 2131 C C . LYS A 1 270 ? -9.970 16.476 50.620 1.00 51.41 270 LYS A C 1
ATOM 2133 O O . LYS A 1 270 ? -9.513 16.302 51.751 1.00 51.41 270 LYS A O 1
ATOM 2138 N N . GLN A 1 271 ? -9.235 16.863 49.578 1.00 45.56 271 GLN A N 1
ATOM 2139 C CA . GLN A 1 271 ? -7.791 17.104 49.600 1.00 45.56 271 GLN A CA 1
ATOM 2140 C C . GLN A 1 271 ? -7.459 18.547 49.230 1.00 45.56 271 GLN A C 1
ATOM 2142 O O . GLN A 1 271 ? -8.040 19.053 48.247 1.00 45.56 271 GLN A O 1
#